Protein 3RJV (pdb70)

Nearest PDB structures (foldseek):
  3rjv-assembly1_A  TM=1.005E+00  e=2.889E-28  Klebsiella pneumoniae subsp. pneumoniae MGH 78578
  6deh-assembly2_B  TM=6.188E-01  e=1.245E-05  Legionella pneumophila subsp. pneumophila str. Philadelphia 1
  5b26-assembly2_C  TM=8.115E-01  e=1.783E-04  Mus musculus
  1ouv-assembly1_A  TM=5.777E-01  e=4.822E-05  Helicobacter pylori 26695
  7ula-assembly1_B  TM=6.228E-01  e=8.060E-05  Pseudomonas putida

CATH classification: 1.25.40.10 (+1 more: 1.25.40.740)

Radius of gyration: 17.39 Å; Cα contacts (8 Å, |Δi|>4): 391; chains: 1; bounding box: 40×43×44 Å

InterPro domains:
  IPR006597 Sel1-like repeat [PF08238] (36-65)
  IPR006597 Sel1-like repeat [PF08238] (83-100)
  IPR006597 Sel1-like repeat [PF08238] (142-169)
  IPR006597 Sel1-like repeat [PF08238] (179-213)
  IPR006597 Sel1-like repeat [SM00671] (34-65)
  IPR006597 Sel1-like repeat [SM00671] (66-100)
  IPR006597 Sel1-like repeat [SM00671] (141-176)
  IPR006597 Sel1-like repeat [SM00671] (178-215)
  IPR011990 Tetratricopeptide-like helical domain superfamily [G3DSA:1.25.40.10] (18-163)
  IPR050767 Sel1/AlgK [PTHR11102] (25-139)

Organism: Klebsiella pneumoniae subsp. pneumoniae (strain ATCC 700721 / MGH 78578) (NCBI:txid272620)

Structure (mmCIF, N/CA/C/O backbone):
data_3RJV
#
_entry.id   3RJV
#
_cell.length_a   81.508
_cell.length_b   81.508
_cell.length_c   83.343
_cell.angle_alpha   90.000
_cell.angle_beta   90.000
_cell.angle_gamma   120.000
#
_symmetry.space_group_name_H-M   'P 31 2 1'
#
loop_
_entity.id
_entity.type
_entity.pdbx_description
1 polymer 'Putative Sel1 repeat protein'
2 non-polymer 1,2-ETHANEDIOL
3 water water
#
loop_
_atom_site.group_PDB
_atom_site.id
_atom_site.type_symbol
_atom_site.label_atom_id
_atom_site.label_alt_id
_atom_site.label_comp_id
_atom_site.label_asy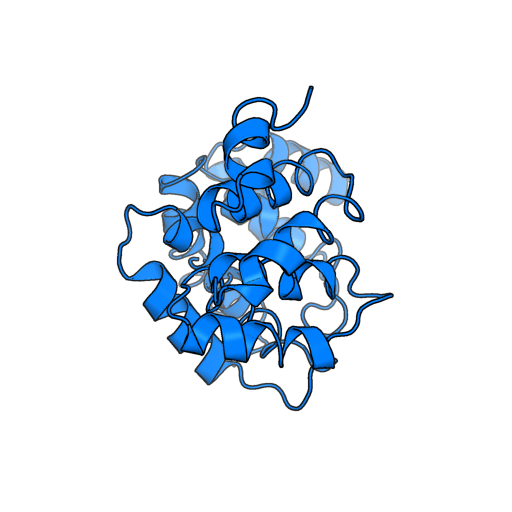m_id
_atom_site.label_entity_id
_atom_site.label_seq_id
_atom_site.pdbx_PDB_ins_code
_atom_site.Cartn_x
_atom_site.Cartn_y
_atom_site.Cartn_z
_atom_site.occupancy
_atom_site.B_iso_or_equiv
_atom_site.auth_seq_id
_atom_site.auth_comp_id
_atom_site.auth_asym_id
_atom_site.auth_atom_id
_atom_site.pdbx_PDB_model_num
ATOM 1 N N . GLU A 1 4 ? 32.766 37.691 3.667 1.00 68.30 20 GLU A N 1
ATOM 2 C CA . GLU A 1 4 ? 31.880 37.246 4.790 1.00 68.24 20 GLU A CA 1
ATOM 3 C C . GLU A 1 4 ? 32.672 36.514 5.889 1.00 64.02 20 GLU A C 1
ATOM 4 O O . GLU A 1 4 ? 33.356 35.530 5.586 1.00 62.46 20 GLU A O 1
ATOM 10 N N . PRO A 1 5 ? 32.582 36.980 7.163 1.00 60.90 21 PRO A N 1
ATOM 11 C CA . PRO A 1 5 ? 33.269 36.241 8.239 1.00 57.06 21 PRO A CA 1
ATOM 12 C C . PRO A 1 5 ? 32.744 34.812 8.380 1.00 51.94 21 PRO A C 1
ATOM 13 O O . PRO A 1 5 ? 31.532 34.592 8.344 1.00 49.98 21 PRO A O 1
ATOM 17 N N . GLY A 1 6 ? 33.662 33.854 8.503 1.00 47.44 22 GLY A N 1
ATOM 18 C CA . GLY A 1 6 ? 33.288 32.449 8.687 1.00 42.76 22 GLY A CA 1
ATOM 19 C C . GLY A 1 6 ? 32.620 31.788 7.486 1.00 38.25 22 GLY A C 1
ATOM 20 O O . GLY A 1 6 ? 31.983 30.766 7.649 1.00 39.03 22 GLY A O 1
ATOM 21 N N . SER A 1 7 ? 32.792 32.370 6.283 1.00 40.83 23 SER A N 1
ATOM 22 C CA A SER A 1 7 ? 32.307 31.769 5.029 0.50 39.28 23 SER A CA 1
ATOM 23 C CA B SER A 1 7 ? 32.336 31.776 5.017 0.50 40.16 23 SER A CA 1
ATOM 24 C C . SER A 1 7 ? 32.745 30.301 4.884 1.00 37.82 23 SER A C 1
ATOM 25 O O . SER A 1 7 ? 31.983 29.450 4.410 1.00 35.19 23 SER A O 1
ATOM 30 N N . GLN A 1 8 ? 33.970 30.021 5.305 1.00 35.10 24 GLN A N 1
ATOM 31 C CA . GLN A 1 8 ? 34.493 28.657 5.289 1.00 36.05 24 GLN A CA 1
ATOM 32 C C . GLN A 1 8 ? 33.716 27.642 6.115 1.00 36.57 24 GLN A C 1
ATOM 33 O O . GLN A 1 8 ? 33.765 26.461 5.810 1.00 41.53 24 GLN A O 1
ATOM 39 N N . TYR A 1 9 ? 32.987 28.084 7.135 1.00 29.41 25 TYR A N 1
ATOM 40 C CA . TYR A 1 9 ? 32.235 27.117 7.992 1.00 32.21 25 TYR A CA 1
ATOM 41 C C . TYR A 1 9 ? 30.752 27.025 7.719 1.00 31.72 25 TYR A C 1
ATOM 42 O O . TYR A 1 9 ? 30.075 26.108 8.195 1.00 29.44 25 TYR A O 1
ATOM 51 N N . GLN A 1 10 ? 30.248 27.963 6.920 1.00 32.22 26 GLN A N 1
ATOM 52 C CA . GLN A 1 10 ? 28.805 28.208 6.820 1.00 32.48 26 GLN A CA 1
ATOM 53 C C . GLN A 1 10 ? 27.999 27.000 6.299 1.00 32.02 26 GLN A C 1
ATOM 54 O O . GLN A 1 10 ? 26.984 26.617 6.879 1.00 30.82 26 GLN A O 1
ATOM 60 N N . GLN A 1 11 ? 28.438 26.387 5.202 1.00 33.90 27 GLN A N 1
ATOM 61 C CA . GLN A 1 11 ? 27.673 25.284 4.629 1.00 36.24 27 GLN A CA 1
ATOM 62 C C . GLN A 1 11 ? 27.541 24.073 5.571 1.00 32.01 27 GLN A C 1
ATOM 63 O O . GLN A 1 11 ? 26.448 23.529 5.755 1.00 33.50 27 GLN A O 1
ATOM 69 N N . GLN A 1 12 ? 28.675 23.641 6.127 1.00 32.85 28 GLN A N 1
ATOM 70 C CA . GLN A 1 12 ? 28.717 22.525 7.082 1.00 29.75 28 GLN A CA 1
ATOM 71 C C . GLN A 1 12 ? 27.904 22.847 8.354 1.00 28.03 28 GLN A C 1
ATOM 72 O O . GLN A 1 12 ? 27.182 21.994 8.868 1.00 29.06 28 GLN A O 1
ATOM 78 N N . ALA A 1 13 ? 28.004 24.088 8.827 1.00 28.33 29 ALA A N 1
ATOM 79 C CA . ALA A 1 13 ? 27.232 24.545 10.019 1.00 27.17 29 ALA A CA 1
ATOM 80 C C . ALA A 1 13 ? 25.729 24.456 9.769 1.00 28.67 29 ALA A C 1
ATOM 81 O O . ALA A 1 13 ? 24.969 23.886 10.569 1.00 28.46 29 ALA A O 1
ATOM 83 N N . GLU A 1 14 ? 25.304 24.965 8.615 1.00 31.76 30 GLU A N 1
ATOM 84 C CA . GLU A 1 14 ? 23.905 24.875 8.194 1.00 34.96 30 GLU A CA 1
ATOM 85 C C . GLU A 1 14 ? 23.427 23.438 7.970 1.00 36.52 30 GLU A C 1
ATOM 86 O O . GLU A 1 14 ? 22.271 23.135 8.194 1.00 38.98 30 GLU A O 1
ATOM 92 N N . AL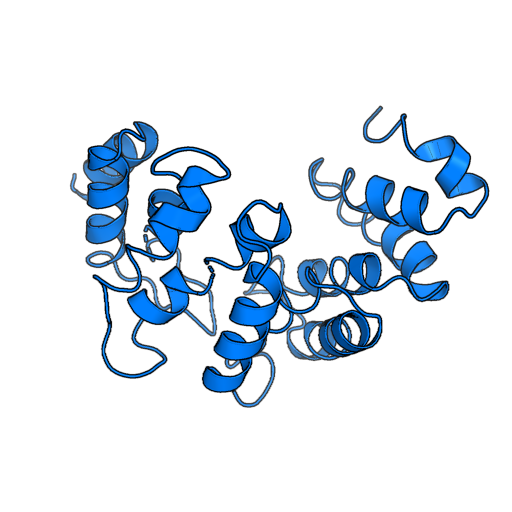A A 1 15 ? 24.341 22.560 7.562 1.00 38.84 31 ALA A N 1
ATOM 93 C CA . ALA A 1 15 ? 24.064 21.139 7.416 1.00 37.95 31 ALA A CA 1
ATOM 94 C C . ALA A 1 15 ? 23.942 20.421 8.748 1.00 37.64 31 ALA A C 1
ATOM 95 O O . ALA A 1 15 ? 23.540 19.276 8.765 1.00 39.29 31 ALA A O 1
ATOM 97 N N . GLY A 1 16 ? 24.321 21.068 9.859 1.00 35.07 32 GLY A N 1
ATOM 98 C CA . GLY A 1 16 ? 24.206 20.496 11.199 1.00 34.34 32 GLY A CA 1
ATOM 99 C C . GLY A 1 16 ? 25.506 19.955 11.778 1.00 30.87 32 GLY A C 1
ATOM 100 O O . GLY A 1 16 ? 25.472 19.256 12.778 1.00 30.22 32 GLY A O 1
ATOM 101 N N . ASP A 1 17 ? 26.650 20.258 11.153 1.00 29.17 33 ASP A N 1
ATOM 102 C CA . ASP A 1 17 ? 27.926 19.738 11.609 1.00 29.10 33 ASP A CA 1
ATOM 103 C C . ASP A 1 17 ? 28.321 20.482 12.888 1.00 27.14 33 ASP A C 1
ATOM 104 O O . ASP A 1 17 ? 28.597 21.686 12.860 1.00 24.73 33 ASP A O 1
ATOM 109 N N . ARG A 1 18 ? 28.365 19.759 13.988 1.00 26.48 34 ARG A N 1
ATOM 110 C CA . ARG A 1 18 ? 28.647 20.359 15.298 1.00 26.25 34 ARG A CA 1
ATOM 111 C C . ARG A 1 18 ? 29.963 21.158 15.345 1.00 23.29 34 ARG A C 1
ATOM 112 O O . ARG A 1 18 ? 30.028 22.265 15.895 1.00 21.96 34 ARG A O 1
ATOM 120 N N . ARG A 1 19 ? 31.029 20.589 14.788 1.00 22.12 35 ARG A N 1
ATOM 121 C CA . ARG A 1 19 ? 32.330 21.280 14.810 1.00 21.40 35 ARG A CA 1
ATOM 122 C C . ARG A 1 19 ? 32.339 22.548 13.948 1.00 21.35 35 ARG A C 1
ATOM 123 O O . ARG A 1 19 ? 32.851 23.586 14.372 1.00 21.76 35 ARG A O 1
ATOM 131 N N . ALA A 1 20 ? 31.753 22.476 12.760 1.00 22.91 36 ALA A N 1
ATOM 132 C CA . ALA A 1 20 ? 31.642 23.654 11.925 1.00 24.48 36 ALA A CA 1
ATOM 133 C C . ALA A 1 20 ? 30.855 24.741 12.626 1.00 22.83 36 ALA A C 1
ATOM 134 O O . ALA A 1 20 ? 31.225 25.910 12.529 1.00 22.23 36 ALA A O 1
ATOM 136 N N . GLN A 1 21 ? 29.792 24.350 13.349 1.00 23.16 37 GLN A N 1
ATOM 137 C CA . GLN A 1 21 ? 28.969 25.317 14.112 1.00 21.90 37 GLN A CA 1
ATOM 138 C C . GLN A 1 21 ? 29.827 26.031 15.154 1.00 19.09 37 GLN A C 1
ATOM 139 O O . GLN A 1 21 ? 29.769 27.270 15.301 1.00 21.92 37 GLN A O 1
ATOM 145 N N . TYR A 1 22 ? 30.673 25.261 15.832 1.00 19.56 38 TYR A N 1
ATOM 146 C CA . TYR A 1 22 ? 31.609 25.809 16.785 1.00 19.59 38 TYR A CA 1
ATOM 147 C C . TYR A 1 22 ? 32.612 26.803 16.133 1.00 18.34 38 TYR A C 1
ATOM 148 O O . TYR A 1 22 ? 32.805 27.918 16.635 1.00 19.98 38 TYR A O 1
ATOM 157 N N . TYR A 1 23 ? 33.293 26.383 15.065 1.00 20.71 39 TYR A N 1
ATOM 158 C CA . TY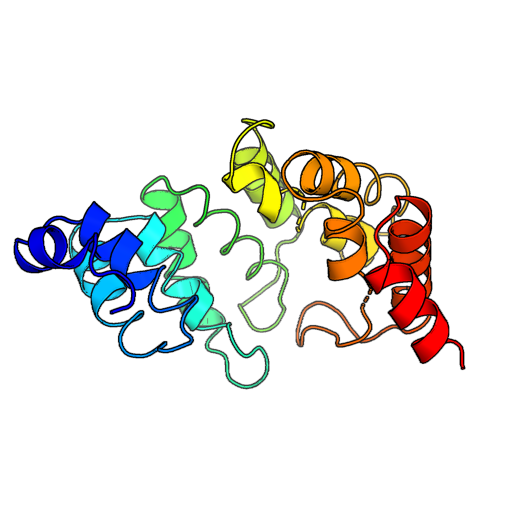R A 1 23 ? 34.266 27.276 14.418 1.00 21.41 39 TYR A CA 1
ATOM 159 C C . TYR A 1 23 ? 33.630 28.535 13.820 1.00 22.62 39 TYR A C 1
ATOM 160 O O . TYR A 1 23 ? 34.240 29.611 13.865 1.00 24.63 39 TYR A O 1
ATOM 169 N N . LEU A 1 24 ? 32.409 28.412 13.314 1.00 22.32 40 LEU A N 1
ATOM 170 C CA . LEU A 1 24 ? 31.609 29.573 12.879 1.00 23.21 40 LEU A CA 1
ATOM 171 C C . LEU A 1 24 ? 31.318 30.527 14.035 1.00 23.99 40 LEU A C 1
ATOM 172 O O . LEU A 1 24 ? 31.583 31.750 13.948 1.00 25.14 40 LEU A O 1
ATOM 177 N N . ALA A 1 25 ? 30.873 29.964 15.159 1.00 22.28 41 ALA A N 1
ATOM 178 C CA . ALA A 1 25 ? 30.666 30.771 16.368 1.00 23.19 41 ALA A CA 1
ATOM 179 C C . ALA A 1 25 ? 31.931 31.536 16.743 1.00 23.37 41 ALA A C 1
ATOM 180 O O . ALA A 1 25 ? 31.874 32.738 17.044 1.00 26.50 41 ALA A O 1
ATOM 182 N N . ASP A 1 26 ? 33.063 30.832 16.784 1.00 23.31 42 ASP A N 1
ATOM 183 C CA . ASP A 1 26 ? 34.339 31.429 17.183 1.00 24.42 42 ASP A CA 1
ATOM 184 C C . ASP A 1 26 ? 34.733 32.571 16.220 1.00 27.50 42 ASP A C 1
ATOM 185 O O . ASP A 1 26 ? 35.263 33.580 16.672 1.00 30.14 42 ASP A O 1
ATOM 190 N N . THR A 1 27 ? 34.457 32.408 14.942 1.00 26.91 43 THR A N 1
ATOM 191 C CA A THR A 1 27 ? 34.678 33.461 13.941 0.50 30.96 43 THR A CA 1
ATOM 192 C CA B THR A 1 27 ? 34.724 33.492 13.984 0.50 31.56 43 THR A CA 1
ATOM 193 C C . THR A 1 27 ? 33.869 34.723 14.252 1.00 33.43 43 THR A C 1
ATOM 194 O O . THR A 1 27 ? 34.368 35.839 14.153 1.00 33.34 43 THR A O 1
ATOM 201 N N . TRP A 1 28 ? 32.611 34.531 14.646 1.00 29.96 44 TRP A N 1
ATOM 202 C CA . TRP A 1 28 ? 31.785 35.670 15.016 1.00 29.55 44 TRP A CA 1
ATOM 203 C C . TRP A 1 28 ? 32.262 36.355 16.285 1.00 31.32 44 TRP A C 1
ATOM 204 O O . TRP A 1 28 ? 32.164 37.586 16.387 1.00 31.45 44 TRP A O 1
ATOM 215 N N . VAL A 1 29 ? 32.812 35.601 17.238 1.00 27.67 45 VAL A N 1
ATOM 216 C CA . VAL A 1 29 ? 33.381 36.208 18.451 1.00 32.30 45 VAL A CA 1
ATOM 217 C C . VAL A 1 29 ? 34.498 37.173 18.046 1.00 37.45 45 VAL A C 1
ATOM 218 O O . VAL A 1 29 ? 34.531 38.320 18.522 1.00 36.98 45 VAL A O 1
ATOM 222 N N . SER A 1 30 ? 35.354 36.726 17.130 1.00 37.92 46 SER A N 1
ATOM 223 C CA A SER A 1 30 ? 36.500 37.521 16.695 0.50 39.06 46 SER A CA 1
ATOM 224 C CA B SER A 1 30 ? 36.503 37.521 16.691 0.50 40.28 46 SER A CA 1
ATOM 225 C C . SER A 1 30 ? 36.057 38.741 15.885 1.00 41.13 46 SER A C 1
ATOM 226 O O . SER A 1 30 ? 36.646 39.807 16.023 1.00 42.67 46 SER A O 1
ATOM 231 N N . SER A 1 31 ? 35.012 38.584 15.070 1.00 40.51 47 SER A N 1
ATOM 232 C CA . SER A 1 31 ? 34.402 39.704 14.330 1.00 44.27 47 SER A CA 1
ATOM 233 C C . SER A 1 31 ? 33.567 40.653 15.185 1.00 43.88 47 SER A C 1
ATOM 234 O O . SER A 1 31 ? 33.119 41.678 14.685 1.00 47.97 47 SER A O 1
ATOM 237 N N . GLY A 1 32 ? 33.322 40.303 16.435 1.00 39.65 48 GLY A N 1
ATOM 238 C CA . GLY A 1 32 ? 32.584 41.139 17.352 1.00 40.67 48 GLY A CA 1
ATOM 239 C C . GLY A 1 32 ? 31.081 41.054 17.233 1.00 39.91 48 GLY A C 1
ATOM 240 O O . GLY A 1 32 ? 30.403 41.925 17.766 1.00 41.69 48 GLY A O 1
ATOM 241 N N . ASP A 1 33 ? 30.538 40.029 16.557 1.00 36.81 49 ASP A N 1
ATOM 242 C CA . ASP A 1 33 ? 29.078 39.782 16.604 1.00 34.50 49 ASP A CA 1
ATOM 243 C C . ASP A 1 33 ? 28.782 38.654 17.580 1.00 30.86 49 ASP A C 1
ATOM 244 O O . ASP A 1 33 ? 28.688 37.471 17.210 1.00 29.47 49 ASP A O 1
ATOM 249 N N . TYR A 1 34 ? 28.585 39.045 18.826 1.00 30.12 50 TYR A N 1
ATOM 250 C CA . TYR A 1 34 ? 28.405 38.080 19.903 1.00 26.96 50 TYR A CA 1
ATOM 251 C C . TYR A 1 34 ? 27.046 37.395 19.867 1.00 25.76 50 TYR A C 1
ATOM 252 O O . TYR A 1 34 ? 26.911 36.293 20.383 1.00 25.28 50 TYR A O 1
ATOM 261 N N . GLN A 1 35 ? 26.063 38.025 19.219 1.00 26.46 51 GLN A N 1
ATOM 262 C CA . GLN A 1 35 ? 24.745 37.424 19.064 1.00 27.04 51 GLN A CA 1
ATOM 263 C C . GLN A 1 35 ? 24.771 36.247 18.070 1.00 24.32 51 GLN A C 1
ATOM 264 O O . GLN A 1 35 ? 24.192 35.175 18.325 1.00 23.88 51 GLN A O 1
ATOM 270 N N . LYS A 1 36 ? 25.450 36.441 16.943 1.00 25.51 52 LYS A N 1
ATOM 271 C CA . LYS A 1 36 ? 25.647 35.345 15.996 1.00 25.59 52 LYS A CA 1
ATOM 272 C C . LYS A 1 36 ? 26.527 34.255 16.581 1.00 24.62 52 LYS A C 1
ATOM 273 O O . LYS A 1 36 ? 26.258 33.074 16.360 1.00 23.58 52 LYS A O 1
ATOM 279 N N . ALA A 1 37 ? 27.555 34.652 17.328 1.00 24.31 53 ALA A N 1
ATOM 280 C CA . ALA A 1 37 ? 28.424 33.676 18.000 1.00 23.30 53 ALA A CA 1
ATOM 281 C C . ALA A 1 37 ? 27.583 32.777 18.901 1.00 22.65 53 ALA A C 1
ATOM 282 O O . ALA A 1 37 ? 27.683 31.540 18.892 1.00 21.94 53 ALA A O 1
ATOM 284 N N . GLU A 1 38 ? 26.768 33.416 19.728 1.00 22.99 54 GLU A N 1
ATOM 285 C CA A GLU A 1 38 ? 25.881 32.696 20.654 0.50 21.61 54 GLU A CA 1
ATOM 286 C CA B GLU A 1 38 ? 25.903 32.683 20.651 0.50 22.21 54 GLU A CA 1
ATOM 287 C C . GLU A 1 38 ? 24.961 31.721 19.921 1.00 21.43 54 GLU A C 1
ATOM 288 O O . GLU A 1 38 ? 24.815 30.584 20.313 1.00 20.43 54 GLU A O 1
ATOM 299 N N . TYR A 1 39 ? 24.319 32.192 18.857 1.00 22.51 55 TYR A N 1
ATOM 300 C CA . TYR A 1 39 ? 23.390 31.358 18.077 1.00 20.86 55 TYR A CA 1
ATOM 301 C C . TYR A 1 39 ? 24.038 30.044 17.627 1.00 21.12 55 TYR A C 1
ATOM 302 O O . TYR A 1 39 ? 23.481 28.955 17.832 1.00 21.29 55 TYR A O 1
ATOM 311 N N . TRP A 1 40 ? 25.206 30.156 16.980 1.00 20.48 56 TRP A N 1
ATOM 312 C CA . TRP A 1 40 ? 25.905 28.994 16.476 1.00 20.36 56 TRP A CA 1
ATOM 313 C C . TRP A 1 40 ? 26.485 28.114 17.599 1.00 21.07 56 TRP A C 1
ATOM 314 O O . TRP A 1 40 ? 26.431 26.890 17.508 1.00 20.40 56 TRP A O 1
ATOM 325 N N . ALA A 1 41 ? 26.999 28.725 18.672 1.00 19.61 57 ALA A N 1
ATOM 326 C CA . ALA A 1 41 ? 27.595 27.943 19.742 1.00 19.27 57 ALA A CA 1
ATOM 327 C C . ALA A 1 41 ? 26.487 27.166 20.464 1.00 18.19 57 ALA A C 1
ATOM 328 O O . ALA A 1 41 ? 26.681 26.056 20.919 1.00 18.22 57 ALA A O 1
ATOM 330 N N . GLN A 1 42 ? 25.299 27.752 20.546 1.00 19.50 58 GLN A N 1
ATOM 331 C CA . GLN A 1 42 ? 24.143 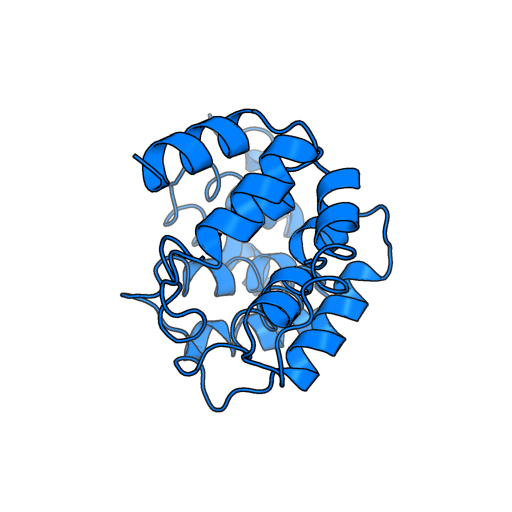27.043 21.124 1.00 19.97 58 GLN A CA 1
ATOM 332 C C . GLN A 1 42 ? 23.777 25.815 20.319 1.00 18.80 58 GLN A C 1
ATOM 333 O O . GLN A 1 42 ? 23.513 24.769 20.884 1.00 20.27 58 GLN A O 1
ATOM 339 N N . LYS A 1 43 ? 23.775 25.945 18.992 1.00 19.67 59 LYS A N 1
ATOM 340 C CA . LYS A 1 43 ? 23.525 24.802 18.111 1.00 21.82 59 LYS A CA 1
ATOM 341 C C . LYS A 1 43 ? 24.518 23.688 18.332 1.00 22.23 59 LYS A C 1
ATOM 342 O O . LYS A 1 43 ? 24.126 22.534 18.447 1.00 22.58 59 LYS A O 1
ATOM 348 N N . ALA A 1 44 ? 25.796 24.040 18.429 1.00 21.17 60 ALA A N 1
ATOM 349 C CA . ALA A 1 44 ? 26.845 23.048 18.699 1.00 19.54 60 ALA A CA 1
ATOM 350 C C . ALA A 1 44 ? 26.734 22.424 20.078 1.00 19.29 60 ALA A C 1
ATOM 351 O O . ALA A 1 44 ? 26.919 21.192 20.233 1.00 19.90 60 ALA A O 1
ATOM 353 N N . ALA A 1 45 ? 26.483 23.262 21.085 1.00 18.87 61 ALA A N 1
ATOM 354 C CA . ALA A 1 45 ? 26.309 22.815 22.454 1.00 19.21 61 ALA A CA 1
ATOM 355 C C . ALA A 1 45 ? 25.139 21.821 22.615 1.00 21.92 61 ALA A C 1
ATOM 356 O O . ALA A 1 45 ? 25.245 20.867 23.407 1.00 22.88 61 ALA A O 1
ATOM 358 N N . ALA A 1 46 ? 24.072 22.038 21.861 1.00 21.77 62 ALA A N 1
ATOM 359 C CA . ALA A 1 46 ? 22.918 21.104 21.833 1.00 23.67 62 ALA A CA 1
ATOM 360 C C . ALA A 1 46 ? 23.368 19.696 21.446 1.00 26.06 62 ALA A C 1
ATOM 361 O O . ALA A 1 46 ? 22.741 18.720 21.827 1.00 27.95 62 ALA A O 1
ATOM 363 N N . GLN A 1 47 ? 24.422 19.595 20.643 1.00 25.06 63 GLN A N 1
ATOM 364 C CA . GLN A 1 47 ? 24.958 18.318 20.187 1.00 27.25 63 GLN A CA 1
ATOM 365 C C . GLN A 1 47 ? 26.084 17.813 21.065 1.00 26.83 63 GLN A C 1
ATOM 366 O O . GLN A 1 47 ? 26.771 16.855 20.704 1.00 28.47 63 GLN A O 1
ATOM 372 N N . GLY A 1 48 ? 26.289 18.455 22.209 1.00 25.15 64 GLY A N 1
ATOM 373 C CA . GLY A 1 48 ? 27.226 17.998 23.216 1.00 24.51 64 GLY A CA 1
ATOM 374 C C . GLY A 1 48 ? 28.635 18.533 23.063 1.00 23.91 64 GLY A C 1
ATOM 375 O O . GLY A 1 48 ? 29.556 18.056 23.738 1.00 23.98 6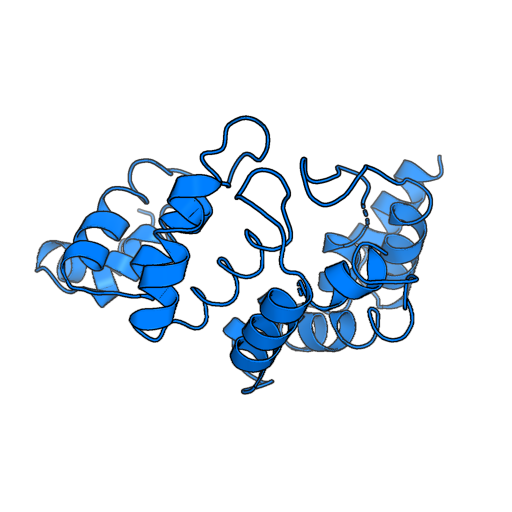4 GLY A O 1
ATOM 376 N N . ASP A 1 49 ? 28.817 19.537 22.202 1.00 21.47 65 ASP A N 1
ATOM 377 C CA . ASP A 1 49 ? 30.172 20.061 21.988 1.00 20.00 65 ASP A CA 1
ATOM 378 C C . ASP A 1 49 ? 30.711 20.853 23.176 1.00 18.62 65 ASP A C 1
ATOM 379 O O . ASP A 1 49 ? 30.214 21.930 23.500 1.00 19.70 65 ASP A O 1
ATOM 384 N N . GLY A 1 50 ? 31.797 20.361 23.750 1.00 22.08 66 GLY A N 1
ATOM 385 C CA . GLY A 1 50 ? 32.429 21.010 24.894 1.00 21.92 66 GLY A CA 1
ATOM 386 C C . GLY A 1 50 ? 33.062 22.356 24.592 1.00 19.66 66 GLY A C 1
ATOM 387 O O . GLY A 1 50 ? 32.971 23.290 25.396 1.00 19.32 66 GLY A O 1
ATOM 388 N N . ASP A 1 51 ? 33.704 22.489 23.418 1.00 19.05 67 ASP A N 1
ATOM 389 C CA . ASP A 1 51 ? 34.316 23.774 23.079 1.00 17.41 67 ASP A CA 1
ATOM 390 C C . ASP A 1 51 ? 33.221 24.857 22.906 1.00 18.08 67 ASP A C 1
ATOM 391 O O . ASP A 1 51 ? 33.417 26.012 23.282 1.00 18.66 67 ASP A O 1
ATOM 396 N N . ALA A 1 52 ? 32.077 24.479 22.333 1.00 18.86 68 ALA A N 1
ATOM 397 C CA . ALA A 1 52 ? 30.938 25.394 22.179 1.00 17.73 68 ALA A CA 1
ATOM 398 C C . ALA A 1 52 ? 30.381 25.802 23.561 1.00 16.84 68 ALA A C 1
ATOM 399 O O . ALA A 1 52 ? 30.127 26.964 23.781 1.00 17.68 68 ALA A O 1
ATOM 401 N N . LEU A 1 53 ? 30.278 24.845 24.476 1.00 17.53 69 LEU A N 1
ATOM 402 C CA . LEU A 1 53 ? 29.875 25.161 25.859 1.00 17.76 69 LEU A CA 1
ATOM 403 C C . LEU A 1 53 ? 30.867 26.157 26.497 1.00 18.17 69 LEU A C 1
ATOM 404 O O . LEU A 1 53 ? 30.449 27.145 27.174 1.00 17.65 69 LEU A O 1
ATOM 409 N N . ALA A 1 54 ? 32.172 25.930 26.299 1.00 16.96 70 ALA A N 1
ATOM 410 C CA . ALA A 1 54 ? 33.191 26.865 26.776 1.00 17.76 70 ALA A CA 1
ATOM 411 C C . ALA A 1 54 ? 33.054 28.243 26.215 1.00 18.42 70 ALA A C 1
ATOM 412 O O . ALA A 1 54 ? 33.177 29.230 26.926 1.00 19.14 70 ALA A O 1
ATOM 414 N N . LEU A 1 55 ? 32.763 28.330 24.908 1.00 17.69 71 LEU A N 1
ATOM 415 C CA A LEU A 1 55 ? 32.563 29.611 24.243 0.50 18.21 71 LEU A CA 1
ATOM 416 C CA B LEU A 1 55 ? 32.572 29.610 24.252 0.50 18.36 71 LEU A CA 1
ATOM 417 C C . LEU A 1 55 ? 31.350 30.337 24.850 1.00 18.36 71 LEU A C 1
ATOM 418 O O . LEU A 1 55 ? 31.416 31.516 25.143 1.00 20.15 71 LEU A O 1
ATOM 427 N N . LEU A 1 56 ? 30.264 29.605 25.080 1.00 17.73 72 LEU A N 1
ATOM 428 C CA . LEU A 1 56 ? 29.066 30.194 25.704 1.00 17.85 72 LEU A CA 1
ATOM 429 C C . LEU A 1 56 ? 29.387 30.690 27.102 1.00 20.01 72 LEU A C 1
ATOM 430 O O . LEU A 1 56 ? 28.946 31.778 27.490 1.00 19.13 72 LEU A O 1
ATOM 435 N N . ALA A 1 57 ? 30.193 29.926 27.827 1.00 18.18 73 ALA A N 1
ATOM 436 C CA . ALA A 1 57 ? 30.641 30.392 29.173 1.00 18.69 73 ALA A CA 1
ATOM 437 C C . ALA A 1 57 ? 31.423 31.706 29.086 1.00 20.59 73 ALA A C 1
ATOM 438 O O . ALA A 1 57 ? 31.167 32.638 29.866 1.00 23.20 73 ALA A O 1
ATOM 440 N N . GLN A 1 58 ? 32.369 31.800 28.144 1.00 21.03 74 GLN A N 1
ATOM 441 C CA . GLN A 1 58 ? 33.181 32.992 27.916 1.00 21.79 74 GLN A CA 1
ATOM 442 C C . GLN A 1 58 ? 32.315 34.193 27.569 1.00 22.80 74 GLN A C 1
ATOM 443 O O . GLN A 1 58 ? 32.581 35.289 28.044 1.00 24.25 74 GLN A O 1
ATOM 449 N N . LEU A 1 59 ? 31.267 33.989 26.746 1.00 22.64 75 LEU A N 1
ATOM 450 C CA . LEU A 1 59 ? 30.340 35.073 26.408 1.00 22.94 75 LEU A CA 1
ATOM 451 C C . LEU A 1 59 ? 29.622 35.640 27.611 1.00 25.27 75 LEU A C 1
ATOM 452 O O . LEU A 1 59 ? 29.384 36.850 27.665 1.00 26.03 75 LEU A O 1
ATOM 457 N N . LYS A 1 60 ? 29.359 34.803 28.601 1.00 22.83 76 LYS A N 1
ATOM 458 C CA . LYS A 1 60 ? 28.678 35.254 29.829 1.00 26.43 76 LYS A CA 1
ATOM 459 C C . LYS A 1 60 ? 29.558 36.084 30.772 1.00 29.19 76 LYS A C 1
ATOM 460 O O . LYS A 1 60 ? 29.026 36.712 31.698 1.00 31.43 76 LYS A O 1
ATOM 466 N N . ILE A 1 61 ? 30.880 36.075 30.573 1.00 29.70 77 ILE A N 1
ATOM 467 C CA . ILE A 1 61 ? 31.821 36.892 31.383 1.00 29.75 77 ILE A CA 1
ATOM 468 C C . ILE A 1 61 ? 32.673 37.847 30.566 1.00 34.40 77 ILE A C 1
ATOM 469 O O . ILE A 1 61 ? 33.649 38.406 31.082 1.00 34.41 77 ILE A O 1
ATOM 474 N N . ARG A 1 62 ? 32.307 38.035 29.303 1.00 33.75 78 ARG A N 1
ATOM 475 C CA A ARG A 1 62 ? 33.027 38.891 28.372 0.50 39.17 78 ARG A CA 1
ATOM 476 C CA B ARG A 1 62 ? 33.072 38.883 28.397 0.50 38.89 78 ARG A CA 1
ATOM 477 C C . ARG A 1 62 ? 33.136 40.316 28.937 1.00 42.29 78 ARG A C 1
ATOM 478 O O . ARG A 1 62 ? 34.134 41.019 28.727 1.00 42.06 78 ARG A O 1
ATOM 493 N N . ASN A 1 63 ? 32.084 40.732 29.635 1.00 45.01 79 ASN A N 1
ATOM 494 C CA . ASN A 1 63 ? 32.107 41.962 30.424 1.00 48.84 79 ASN A CA 1
ATOM 495 C C . ASN A 1 63 ? 32.008 41.658 31.936 1.00 49.69 79 ASN A C 1
ATOM 496 O O . ASN A 1 63 ? 30.902 41.416 32.438 1.00 47.62 79 ASN A O 1
ATOM 501 N N . PRO A 1 64 ? 33.151 41.697 32.678 1.00 50.33 80 PRO A N 1
ATOM 502 C CA . PRO A 1 64 ? 33.075 41.391 34.139 1.00 50.30 80 PRO A CA 1
ATOM 503 C C . PRO A 1 64 ? 32.213 42.321 35.016 1.00 51.62 80 PRO A C 1
ATOM 504 O O . PRO A 1 64 ? 31.974 41.987 36.188 1.00 44.77 80 PRO A O 1
ATOM 508 N N . GLN A 1 65 ? 31.783 43.462 34.449 1.00 54.88 81 GLN A N 1
ATOM 509 C CA . GLN A 1 65 ? 30.810 44.368 35.079 1.00 58.51 81 GLN A CA 1
ATOM 510 C C . GLN A 1 65 ? 29.344 43.968 34.811 1.00 57.29 81 GLN A C 1
ATOM 511 O O . GLN A 1 65 ? 28.480 44.285 35.629 1.00 59.12 81 GLN A O 1
ATOM 517 N N . GLN A 1 66 ? 29.082 43.314 33.671 1.00 54.45 82 GLN A N 1
ATOM 518 C CA A GLN A 1 66 ? 27.724 42.906 33.254 0.50 53.81 82 GLN A CA 1
ATOM 519 C CA B GLN A 1 66 ? 27.725 42.901 33.260 0.50 53.54 82 GLN A CA 1
ATOM 520 C C . GLN A 1 66 ? 27.735 41.420 32.873 1.00 50.82 82 GLN A C 1
ATOM 521 O O . GLN A 1 66 ? 27.388 41.016 31.753 1.00 50.56 82 GLN A O 1
ATOM 532 N N . ALA A 1 67 ? 28.129 40.608 33.836 1.00 48.15 83 ALA A N 1
ATOM 533 C CA . ALA A 1 67 ? 28.406 39.220 33.603 1.00 43.04 83 ALA A CA 1
ATOM 534 C C . ALA A 1 67 ? 27.356 38.381 34.274 1.00 39.97 83 ALA A C 1
ATOM 535 O O . ALA A 1 67 ? 26.596 38.860 35.111 1.00 42.79 83 ALA A O 1
ATOM 537 N N . ASP A 1 68 ? 27.266 37.128 33.864 1.00 32.04 84 ASP A N 1
ATOM 538 C CA . ASP A 1 68 ? 26.540 36.129 34.606 1.00 27.72 84 ASP A CA 1
ATOM 539 C C . ASP A 1 68 ? 27.587 35.069 34.921 1.00 27.96 84 ASP A C 1
ATOM 540 O O . ASP A 1 68 ? 27.646 34.010 34.277 1.00 25.03 84 ASP A O 1
ATOM 545 N N . TYR A 1 69 ? 28.405 35.381 35.922 1.00 28.60 85 TYR A N 1
ATOM 546 C CA . TYR A 1 69 ? 29.475 34.487 36.360 1.00 28.28 85 TYR A CA 1
ATOM 547 C C . TYR A 1 69 ? 28.932 33.123 36.794 1.00 26.08 85 TYR A C 1
ATOM 548 O O . TYR A 1 69 ? 29.502 32.068 36.453 1.00 28.28 85 TYR A O 1
ATOM 557 N N . PRO A 1 70 ? 27.817 33.092 37.527 1.00 25.57 86 PRO A N 1
ATOM 558 C CA . PRO A 1 70 ? 27.274 31.798 37.915 1.00 24.19 86 PRO A CA 1
ATOM 559 C C . PRO A 1 70 ? 26.873 30.863 36.772 1.00 28.01 86 PRO A C 1
ATOM 560 O O . PRO A 1 70 ? 27.103 29.649 36.851 1.00 28.06 86 PRO A O 1
ATOM 564 N N . GLN A 1 71 ? 26.245 31.399 35.725 1.00 25.52 87 GLN A N 1
ATOM 565 C CA . GLN A 1 71 ? 25.874 30.543 34.600 1.00 25.61 87 GLN A CA 1
ATOM 566 C C . GLN A 1 71 ? 27.106 30.166 33.768 1.00 20.71 87 GLN A C 1
ATOM 567 O O . GLN A 1 71 ? 27.151 29.046 33.240 1.00 22.47 87 GLN A O 1
ATOM 573 N N . ALA A 1 72 ? 28.046 31.092 33.647 1.00 24.00 88 ALA A N 1
ATOM 574 C CA . ALA A 1 72 ? 29.384 30.784 33.058 1.00 22.22 88 ALA A CA 1
ATOM 575 C C . ALA A 1 72 ? 29.998 29.570 33.734 1.00 23.32 88 ALA A C 1
ATOM 576 O O . ALA A 1 72 ? 30.483 28.644 33.088 1.00 21.16 88 ALA A O 1
ATOM 578 N N . ARG A 1 73 ? 29.939 29.532 35.051 1.00 24.93 89 ARG A N 1
ATOM 579 C CA . ARG A 1 73 ? 30.437 28.378 35.771 1.00 26.23 89 ARG A CA 1
ATOM 580 C C . ARG A 1 73 ? 29.728 27.081 35.413 1.00 24.46 89 ARG A C 1
ATOM 581 O O . ARG A 1 73 ? 30.373 26.067 35.152 1.00 23.56 89 ARG A O 1
ATOM 589 N N . GLN A 1 74 ? 28.389 27.101 35.324 1.00 23.86 90 GLN A N 1
ATOM 590 C CA A GLN A 1 74 ? 27.667 25.890 34.996 0.50 22.03 90 GLN A CA 1
ATOM 591 C CA B GLN A 1 74 ? 27.622 25.917 34.965 0.50 22.04 90 GLN A CA 1
ATOM 592 C C . GLN A 1 74 ? 27.994 25.425 33.564 1.00 20.06 90 GLN A C 1
ATOM 593 O O . GLN A 1 74 ? 28.196 24.236 33.346 1.00 21.65 90 GLN A O 1
ATOM 604 N N . LEU A 1 75 ? 28.098 26.370 32.641 1.00 20.74 91 LEU A N 1
ATOM 605 C CA . LEU A 1 75 ? 28.426 26.051 31.233 1.00 20.33 91 LEU A CA 1
ATOM 606 C C . LEU A 1 75 ? 29.838 25.459 31.162 1.00 18.57 91 LEU A C 1
ATOM 607 O O . LEU A 1 75 ? 30.051 24.469 30.476 1.00 18.89 91 LEU A O 1
ATOM 612 N N . ALA A 1 76 ? 30.761 26.094 31.862 1.00 20.02 92 ALA A N 1
ATOM 613 C CA . ALA A 1 76 ? 32.156 25.668 31.842 1.00 18.51 92 ALA A CA 1
ATOM 614 C C . ALA A 1 76 ? 32.304 24.275 32.477 1.00 19.69 92 ALA A C 1
ATOM 615 O O . ALA A 1 76 ? 33.066 23.444 31.985 1.00 19.81 92 ALA A O 1
ATOM 617 N N . GLU A 1 77 ? 31.571 23.986 33.559 1.00 19.13 93 GLU A N 1
ATOM 618 C CA . GLU A 1 77 ? 31.577 22.622 34.116 1.00 21.81 93 GLU A CA 1
ATOM 619 C C . GLU A 1 77 ? 31.113 21.585 33.107 1.00 20.93 93 GLU A C 1
ATOM 620 O O . GLU A 1 77 ? 31.734 20.545 32.951 1.00 21.13 93 GLU A O 1
ATOM 626 N N . LYS A 1 78 ? 30.052 21.906 32.366 1.00 20.97 94 LYS A N 1
ATOM 627 C CA . LYS A 1 78 ? 29.541 21.016 31.334 1.00 23.05 94 LYS A CA 1
ATOM 628 C C . LYS A 1 78 ? 30.585 20.823 30.215 1.00 20.18 94 LYS A C 1
ATOM 629 O O . LYS A 1 78 ? 30.774 19.693 29.752 1.00 21.50 94 LYS A O 1
ATOM 632 N N . ALA A 1 79 ? 31.264 21.915 29.861 1.00 20.91 95 ALA A N 1
ATOM 633 C CA . ALA A 1 79 ? 32.351 21.910 28.851 1.00 18.52 95 ALA A CA 1
ATOM 634 C C . ALA A 1 79 ? 33.464 20.947 29.260 1.00 19.47 95 ALA A C 1
ATOM 635 O O . ALA A 1 79 ? 33.920 20.123 28.463 1.00 20.17 95 ALA A O 1
ATOM 637 N N . VAL A 1 80 ? 33.888 21.053 30.521 1.00 17.95 96 VAL A N 1
ATOM 638 C CA . VAL A 1 80 ? 34.954 20.224 31.057 1.00 21.04 96 VAL A CA 1
ATOM 639 C C . VAL A 1 80 ? 34.509 18.761 31.033 1.00 22.40 96 VAL A C 1
ATOM 640 O O . VAL A 1 80 ? 35.268 17.891 30.609 1.00 22.16 96 VAL A O 1
ATOM 644 N N . GLU A 1 81 ? 33.272 18.500 31.460 1.00 23.52 97 GLU A N 1
ATOM 645 C CA . GLU A 1 81 ? 32.726 17.137 31.479 1.00 27.52 97 GLU A CA 1
ATOM 646 C C . GLU A 1 81 ? 32.587 16.543 30.060 1.00 28.22 97 GLU A C 1
ATOM 647 O O . GLU A 1 81 ? 32.746 15.341 29.886 1.00 29.04 97 GLU A O 1
ATOM 653 N N . ALA A 1 82 ? 32.374 17.405 29.063 1.00 26.15 98 ALA A N 1
ATOM 654 C CA . ALA A 1 82 ? 32.346 17.035 27.639 1.00 25.53 98 ALA A CA 1
ATOM 655 C C . ALA A 1 82 ? 33.753 16.822 27.038 1.00 27.59 98 ALA A C 1
ATOM 656 O O . ALA A 1 82 ? 33.878 16.420 25.884 1.00 29.52 98 ALA A O 1
ATOM 658 N N . GLY A 1 83 ? 34.811 17.094 27.784 1.00 23.66 99 GLY A N 1
ATOM 659 C CA . GLY A 1 83 ? 36.177 16.833 27.351 1.00 25.11 99 GLY A CA 1
ATOM 660 C C . GLY A 1 83 ? 36.944 18.011 26.755 1.00 25.26 99 GLY A C 1
ATOM 661 O O . GLY A 1 83 ? 37.960 17.809 26.112 1.00 24.60 99 GLY A O 1
ATOM 662 N N . SER A 1 84 ? 36.502 19.237 27.007 1.00 19.97 100 SER A N 1
ATOM 663 C CA . SER A 1 84 ? 37.123 20.433 26.425 1.00 19.75 100 SER A CA 1
ATOM 664 C C . SER A 1 84 ? 38.184 21.058 27.285 1.00 20.83 100 SER A C 1
ATOM 665 O O . SER A 1 84 ? 37.922 21.463 28.422 1.00 19.99 100 SER A O 1
ATOM 668 N N . LYS A 1 85 ? 39.393 21.160 26.733 1.00 20.47 101 LYS A N 1
ATOM 669 C CA . LYS A 1 85 ? 40.436 21.942 27.373 1.00 22.02 101 LYS A CA 1
ATOM 670 C C . LYS A 1 85 ? 40.127 23.428 27.457 1.00 20.60 101 LYS A C 1
ATOM 671 O O . LYS A 1 85 ? 40.430 24.042 28.457 1.00 21.11 101 LYS A O 1
ATOM 677 N N A SER A 1 86 ? 39.540 23.993 26.408 0.34 20.84 102 SER A N 1
ATOM 678 N N B SER A 1 86 ? 39.543 23.992 26.405 0.33 20.72 102 SER A N 1
ATOM 679 N N C SER A 1 86 ? 39.536 24.010 26.419 0.33 21.39 102 SER A N 1
ATOM 680 C CA A SER A 1 86 ? 39.038 25.366 26.441 0.34 20.04 102 SER A CA 1
ATOM 681 C CA B SER A 1 86 ? 39.044 25.363 26.441 0.33 19.83 102 SER A CA 1
ATOM 682 C CA C SER A 1 86 ? 39.097 25.404 26.493 0.33 21.30 102 SER A CA 1
ATOM 683 C C A SER A 1 86 ? 38.079 25.535 27.622 0.34 19.48 102 SER A C 1
ATOM 684 C C B SER A 1 86 ? 38.093 25.527 27.631 0.33 19.32 102 SER A C 1
ATOM 685 C C C SER A 1 86 ? 38.051 25.564 27.613 0.33 20.06 102 SER A C 1
ATOM 686 O O A SER A 1 86 ? 38.092 26.554 28.312 0.34 19.81 102 SER A O 1
ATOM 687 O O B SER A 1 86 ? 38.130 26.529 28.340 0.33 19.76 102 SER A O 1
ATOM 688 O O C SER A 1 86 ? 37.981 26.615 28.256 0.33 19.74 102 SER A O 1
ATOM 695 N N . GLY A 1 87 ? 37.245 24.525 27.845 1.00 18.40 103 GLY A N 1
ATOM 696 C CA . GLY A 1 87 ? 36.358 24.486 29.008 1.00 18.15 103 GLY A CA 1
ATOM 697 C C . GLY A 1 87 ? 37.094 24.585 30.338 1.00 17.46 103 GLY A C 1
ATOM 698 O O . GLY A 1 87 ? 36.641 25.305 31.258 1.00 18.27 103 GLY A O 1
ATOM 699 N N . GLU A 1 88 ? 38.215 23.867 30.444 1.00 19.06 104 GLU A N 1
ATOM 700 C CA . GLU A 1 88 ? 39.036 23.915 31.661 1.00 17.70 104 GLU A CA 1
ATOM 701 C C . GLU A 1 88 ? 39.591 25.295 31.905 1.00 16.77 104 GLU A C 1
ATOM 702 O O . GLU A 1 88 ? 39.640 25.742 33.067 1.00 18.65 104 GLU A O 1
ATOM 708 N N . ILE A 1 89 ? 39.966 25.978 30.836 1.00 17.67 105 ILE A N 1
ATOM 709 C CA . ILE A 1 89 ? 40.530 27.326 30.953 1.00 18.57 105 ILE A CA 1
ATOM 710 C C . ILE A 1 89 ? 39.457 28.306 31.416 1.00 19.15 105 ILE A C 1
ATOM 711 O O . ILE A 1 89 ? 39.706 29.089 32.345 1.00 19.48 105 ILE A O 1
ATOM 716 N N . VAL A 1 90 ? 38.252 28.271 30.824 1.00 18.48 106 VAL A N 1
ATOM 717 C CA A VAL A 1 90 ? 37.151 29.168 31.226 0.50 18.85 106 VAL A CA 1
ATOM 718 C CA B VAL A 1 90 ? 37.212 29.219 31.248 0.50 17.54 106 VAL A CA 1
ATOM 719 C C . VAL A 1 90 ? 36.685 28.857 32.637 1.00 18.21 106 VAL A C 1
ATOM 720 O O . VAL A 1 90 ? 36.428 29.755 33.429 1.00 18.66 106 VAL A O 1
ATOM 727 N N . LEU A 1 91 ? 36.599 27.563 32.979 1.00 17.52 107 LEU A N 1
ATOM 728 C CA . LEU A 1 91 ? 36.240 27.204 34.338 1.00 18.08 107 LEU A CA 1
ATOM 729 C C . LEU A 1 91 ? 37.237 27.780 35.358 1.00 16.47 107 LEU A C 1
ATOM 730 O O . LEU A 1 91 ? 36.862 28.309 36.385 1.00 17.47 107 LEU A O 1
ATOM 735 N N . ALA A 1 92 ? 38.523 27.673 35.045 1.00 17.38 108 ALA A N 1
ATOM 736 C CA . ALA A 1 92 ? 39.550 28.249 35.914 1.00 17.77 108 ALA A CA 1
ATOM 737 C C . ALA A 1 92 ? 39.366 29.759 36.053 1.00 16.31 108 ALA A C 1
ATOM 738 O O . ALA A 1 92 ? 39.470 30.294 37.158 1.00 16.76 108 ALA A O 1
ATOM 740 N N . ARG A 1 93 ? 39.022 30.442 34.950 1.00 16.40 109 ARG A N 1
ATOM 741 C CA . ARG A 1 93 ? 38.841 31.900 34.959 1.00 17.84 109 ARG A CA 1
ATOM 742 C C . ARG A 1 93 ? 37.659 32.300 35.849 1.00 20.23 109 ARG A C 1
ATOM 743 O O . ARG A 1 93 ? 37.685 33.371 36.460 1.00 23.38 109 ARG A O 1
ATOM 751 N N . VAL A 1 94 ? 36.641 31.440 35.951 1.00 17.79 110 VAL A N 1
ATOM 752 C CA A VAL A 1 94 ? 35.451 31.597 36.821 0.50 19.99 110 VAL A CA 1
ATOM 753 C CA B VAL A 1 94 ? 35.541 31.772 36.838 0.50 19.26 110 VAL A CA 1
ATOM 754 C C . VAL A 1 94 ? 35.785 31.312 38.285 1.00 19.00 110 VAL A C 1
ATOM 755 O O . VAL A 1 94 ? 35.345 31.999 39.218 1.00 18.99 110 VAL A O 1
ATOM 762 N N . LEU A 1 95 ? 36.532 30.223 38.497 1.00 18.50 111 LEU A N 1
ATOM 763 C CA . LEU A 1 95 ? 36.836 29.767 39.857 1.00 17.02 111 LEU A CA 1
ATOM 764 C C . LEU A 1 95 ? 37.771 30.714 40.633 1.00 18.62 111 LEU A C 1
ATOM 765 O O . LEU A 1 95 ? 37.880 30.646 41.872 1.00 20.76 111 LEU A O 1
ATOM 770 N N . VAL A 1 96 ? 38.491 31.591 39.933 1.00 17.40 112 VAL A N 1
ATOM 771 C CA . VAL A 1 96 ? 39.271 32.647 40.586 1.00 16.81 112 VAL A CA 1
ATOM 772 C C . VAL A 1 96 ? 38.484 33.906 40.863 1.00 17.08 112 VAL A C 1
ATOM 773 O O . VAL A 1 96 ? 39.033 34.854 41.450 1.00 20.43 112 VAL A O 1
ATOM 777 N N . ASN A 1 97 ? 37.205 33.933 40.488 1.00 17.02 113 ASN A N 1
ATOM 778 C CA . ASN A 1 97 ? 36.430 35.161 40.548 1.00 18.22 113 ASN A CA 1
ATOM 779 C C . ASN A 1 97 ? 35.354 35.061 41.617 1.00 18.62 113 ASN A C 1
ATOM 780 O O . ASN A 1 97 ? 34.500 34.190 41.534 1.00 21.74 113 ASN A O 1
ATOM 785 N N . ARG A 1 98 ? 35.399 35.977 42.555 1.00 23.12 114 ARG A N 1
ATOM 786 C CA A ARG A 1 98 ? 34.405 35.995 43.654 0.50 28.75 114 ARG A CA 1
ATOM 787 C CA B ARG A 1 98 ? 34.422 36.014 43.653 0.50 27.74 114 ARG A CA 1
ATOM 788 C C . ARG A 1 98 ? 32.953 36.094 43.159 1.00 30.69 114 ARG A C 1
ATOM 789 O O . ARG A 1 98 ? 32.005 35.597 43.833 1.00 31.97 114 ARG A O 1
ATOM 804 N N . GLN A 1 99 ? 32.730 36.659 41.976 1.00 28.15 115 GLN A N 1
ATOM 805 C CA . GLN A 1 99 ? 31.365 36.767 41.433 1.00 30.19 115 GLN A CA 1
ATOM 806 C C . GLN A 1 99 ? 30.730 35.444 41.003 1.00 31.74 115 GLN A C 1
ATOM 807 O O . GLN A 1 99 ? 29.499 35.371 40.750 1.00 30.73 115 GLN A O 1
ATOM 813 N N . ALA A 1 100 ? 31.529 34.394 40.858 1.00 31.52 116 ALA A N 1
ATOM 814 C CA . ALA A 1 100 ? 31.041 33.172 40.229 1.00 34.77 116 ALA A CA 1
ATOM 815 C C . ALA A 1 100 ? 30.520 32.151 41.208 1.00 36.81 116 ALA A C 1
ATOM 816 O O . ALA A 1 100 ? 29.889 31.153 40.783 1.00 39.77 116 ALA A O 1
ATOM 818 N N . GLY A 1 101 ? 30.670 32.456 42.494 1.00 31.88 117 GLY A N 1
ATOM 819 C CA . GLY A 1 101 ? 30.554 31.497 43.552 1.00 38.50 117 GLY A CA 1
ATOM 820 C C . GLY A 1 101 ? 31.825 31.535 44.409 1.00 39.93 117 GLY A C 1
ATOM 821 O O . GLY A 1 101 ? 32.760 32.309 44.135 1.00 40.10 117 GLY A O 1
ATOM 822 N N . ALA A 1 102 ? 31.857 30.702 45.451 1.00 37.14 118 ALA A N 1
ATOM 823 C CA . ALA A 1 102 ? 33.029 30.513 46.309 1.00 34.03 118 ALA A CA 1
ATOM 824 C C . ALA A 1 102 ? 34.272 30.210 45.434 1.00 24.53 118 ALA A C 1
ATOM 825 O O . ALA A 1 102 ? 34.186 29.356 44.532 1.00 28.56 118 ALA A O 1
ATOM 827 N N . THR A 1 103 ? 35.362 30.892 45.689 1.00 25.53 119 THR A N 1
ATOM 828 C CA . THR A 1 103 ? 36.544 30.735 44.790 1.00 24.56 119 THR A CA 1
ATOM 829 C C . THR A 1 103 ? 37.310 29.455 45.125 1.00 25.79 119 THR A C 1
ATOM 830 O O . THR A 1 103 ? 37.303 28.988 46.264 1.00 27.89 119 THR A O 1
ATOM 834 N N . ASP A 1 104 ? 37.977 28.906 44.115 1.00 21.49 120 ASP A N 1
ATOM 835 C CA . ASP A 1 104 ? 38.805 27.704 44.314 1.00 20.52 120 ASP A CA 1
ATOM 836 C C . ASP A 1 104 ? 40.022 27.805 43.394 1.00 18.19 120 ASP A C 1
ATOM 837 O O . ASP A 1 104 ? 40.078 27.156 42.343 1.00 18.80 120 ASP A O 1
ATOM 842 N N . VAL A 1 105 ? 40.993 28.603 43.843 1.00 19.33 121 VAL A N 1
ATOM 843 C CA . VAL A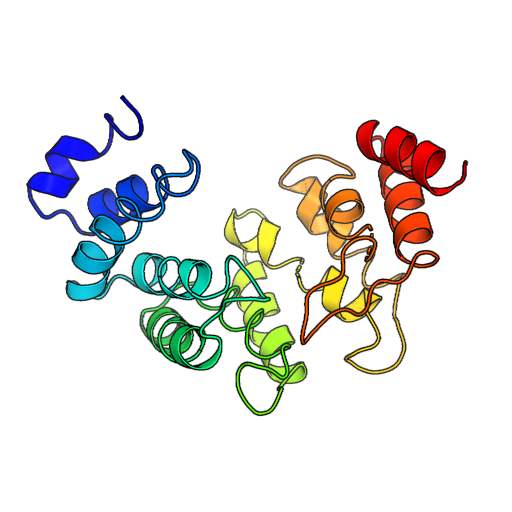 1 105 ? 42.171 28.901 43.034 1.00 17.68 121 VAL A CA 1
ATOM 844 C C . VAL A 1 105 ? 42.992 27.629 42.845 1.00 17.03 121 VAL A C 1
ATOM 845 O O . VAL A 1 105 ? 43.517 27.368 41.758 1.00 17.19 121 VAL A O 1
ATOM 849 N N . ALA A 1 106 ? 43.070 26.792 43.884 1.00 19.58 122 ALA A N 1
ATOM 850 C CA . ALA A 1 106 ? 43.821 25.541 43.700 1.00 19.20 122 ALA A CA 1
ATOM 851 C C . ALA A 1 106 ? 43.265 24.667 42.613 1.00 19.67 122 ALA A C 1
ATOM 852 O O . ALA A 1 106 ? 44.012 24.032 41.831 1.00 19.03 122 ALA A O 1
ATOM 854 N N . HIS A 1 107 ? 41.949 24.574 42.534 1.00 18.07 123 HIS A N 1
ATOM 855 C CA . HIS A 1 107 ? 41.325 23.807 41.509 1.00 16.97 123 HIS A CA 1
ATOM 856 C C . HIS A 1 107 ? 41.582 24.427 40.119 1.00 16.83 123 HIS A C 1
ATOM 857 O O . HIS A 1 107 ? 41.905 23.720 39.168 1.00 18.52 123 HIS A O 1
ATOM 864 N N . ALA A 1 108 ? 41.452 25.754 40.043 1.00 17.74 124 ALA A N 1
ATOM 865 C CA . ALA A 1 108 ? 41.784 26.479 38.811 1.00 16.21 124 ALA A CA 1
ATOM 866 C C . ALA A 1 108 ? 43.180 26.089 38.300 1.00 15.55 124 ALA A C 1
ATOM 867 O O . ALA A 1 108 ? 43.368 25.837 37.112 1.00 17.21 124 ALA A O 1
ATOM 869 N N . ILE A 1 109 ? 44.147 26.027 39.204 1.00 17.62 125 ILE A N 1
ATOM 870 C CA . ILE A 1 109 ? 45.526 25.723 38.830 1.00 17.98 125 ILE A CA 1
ATOM 871 C C . ILE A 1 109 ? 45.641 24.325 38.220 1.00 17.24 125 ILE A C 1
ATOM 872 O O . ILE A 1 109 ? 46.258 24.145 37.163 1.00 17.78 125 ILE A O 1
ATOM 877 N N . THR A 1 110 ? 44.980 23.329 38.805 1.00 17.70 126 THR A N 1
ATOM 878 C CA . THR A 1 110 ? 44.974 21.975 38.215 1.00 19.99 126 THR A CA 1
ATOM 879 C C . THR A 1 110 ? 44.284 21.885 36.874 1.00 17.93 126 THR A C 1
ATOM 880 O O . THR A 1 110 ? 44.769 21.226 35.953 1.00 19.43 126 THR A O 1
ATOM 884 N N . LEU A 1 111 ? 43.167 22.593 36.736 1.00 18.27 127 LEU A N 1
ATOM 885 C CA . LEU A 1 111 ? 42.455 22.634 35.485 1.00 18.22 127 LEU A CA 1
ATOM 886 C C . LEU A 1 111 ? 43.378 23.213 34.394 1.00 18.48 127 LEU A C 1
ATOM 887 O O . LEU A 1 111 ? 43.452 22.683 33.292 1.00 18.46 127 LEU A O 1
ATOM 892 N N . LEU A 1 112 ? 44.070 24.289 34.726 1.00 17.19 128 LEU A N 1
ATOM 893 C CA . LEU A 1 112 ? 44.961 24.948 33.752 1.00 16.20 128 LEU A CA 1
ATOM 894 C C . LEU A 1 112 ? 46.167 24.080 33.405 1.00 18.18 128 LEU A C 1
ATOM 895 O O . LEU A 1 112 ? 46.589 24.016 32.261 1.00 16.93 128 LEU A O 1
ATOM 900 N N . GLN A 1 113 ? 46.740 23.411 34.404 1.00 17.70 129 GLN A N 1
ATOM 901 C CA . GLN A 1 113 ? 47.863 22.484 34.183 1.00 20.25 129 GLN A CA 1
ATOM 902 C C . GLN A 1 113 ? 47.434 21.345 33.263 1.00 22.73 129 GLN A C 1
ATOM 903 O O . GLN A 1 113 ? 48.195 20.971 32.378 1.00 22.56 129 GLN A O 1
ATOM 909 N N . ASP A 1 114 ? 46.193 20.871 33.389 1.00 23.74 130 ASP A N 1
ATOM 910 C CA . ASP A 1 114 ? 45.703 19.895 32.398 1.00 25.31 130 ASP A CA 1
ATOM 911 C C . ASP A 1 114 ? 45.581 20.464 30.997 1.00 26.88 130 ASP A C 1
ATOM 912 O O . ASP A 1 114 ? 46.060 19.876 30.021 1.00 28.17 130 ASP A O 1
ATOM 917 N N . ALA A 1 115 ? 44.958 21.639 30.874 1.00 23.26 131 ALA A N 1
ATOM 918 C CA . ALA A 1 115 ? 44.836 22.275 29.594 1.00 23.05 131 ALA A CA 1
ATOM 919 C C . ALA A 1 115 ? 46.165 22.580 28.939 1.00 27.22 131 ALA A C 1
ATOM 920 O O . ALA A 1 115 ? 46.241 22.624 27.706 1.00 29.46 131 ALA A O 1
ATOM 922 N N . ALA A 1 116 ? 47.227 22.789 29.740 1.00 22.95 132 ALA A N 1
ATOM 923 C CA . ALA A 1 116 ? 48.564 23.080 29.237 1.00 23.53 132 ALA A CA 1
ATOM 924 C C . ALA A 1 116 ? 49.440 21.828 29.031 1.00 29.02 132 ALA A C 1
ATOM 925 O O . ALA A 1 116 ? 50.601 21.985 28.643 1.00 31.60 132 ALA A O 1
ATOM 927 N N . ARG A 1 117 ? 48.916 20.641 29.303 1.00 32.77 133 ARG A N 1
ATOM 928 C CA . ARG A 1 117 ? 49.774 19.443 29.359 1.00 38.78 133 ARG A CA 1
ATOM 929 C C . ARG A 1 117 ? 50.445 19.121 28.015 1.00 42.44 133 ARG A C 1
ATOM 930 O O . ARG A 1 117 ? 51.628 18.766 28.010 1.00 47.01 133 ARG A O 1
ATOM 938 N N . ASP A 1 118 ? 49.749 19.293 26.888 1.00 43.02 134 ASP A N 1
ATOM 939 C CA . ASP A 1 118 ? 50.441 19.388 25.571 1.00 45.76 134 ASP A CA 1
ATOM 940 C C . ASP A 1 118 ? 50.956 20.799 25.373 1.00 44.13 134 ASP A C 1
ATOM 941 O O . ASP A 1 118 ? 50.237 21.669 24.889 1.00 40.10 134 ASP A O 1
ATOM 946 N N . SER A 1 119 ? 52.236 20.997 25.693 1.00 42.61 135 SER A N 1
ATOM 947 C CA . SER A 1 119 ? 52.843 22.324 25.749 1.00 41.85 135 SER A CA 1
ATOM 948 C C . SER A 1 119 ? 53.055 22.991 24.387 1.00 41.62 135 SER A C 1
ATOM 949 O O . SER A 1 119 ? 53.455 24.151 24.332 1.00 41.21 135 SER A O 1
ATOM 952 N N . GLU A 1 120 ? 52.802 22.263 23.291 1.00 41.73 136 GLU A N 1
ATOM 953 C CA . GLU A 1 120 ? 52.962 22.786 21.929 1.00 42.11 136 GLU A CA 1
ATOM 954 C C . GLU A 1 120 ? 51.616 23.211 21.308 1.00 39.64 136 GLU A C 1
ATOM 955 O O . GLU A 1 120 ? 51.585 23.769 20.198 1.00 36.86 136 GLU A O 1
ATOM 961 N N . SER A 1 121 ? 50.530 23.015 22.063 1.00 36.29 137 SER A N 1
ATOM 962 C CA . SER A 1 121 ? 49.162 23.211 21.555 1.00 37.72 137 SER A CA 1
ATOM 963 C C . SER A 1 121 ? 48.520 24.575 21.825 1.00 37.55 137 SER A C 1
ATOM 964 O O . SER A 1 121 ? 48.954 25.376 22.680 1.00 33.33 137 SER A O 1
ATOM 967 N N . ASP A 1 122 ? 47.428 24.817 21.117 1.00 34.36 138 ASP A N 1
ATOM 968 C CA . ASP A 1 122 ? 46.730 26.091 21.215 1.00 33.21 138 ASP A CA 1
ATOM 969 C C . ASP A 1 122 ? 46.217 26.291 22.646 1.00 31.11 138 ASP A C 1
ATOM 970 O O . ASP A 1 122 ? 46.287 27.421 23.159 1.00 28.79 138 ASP A O 1
ATOM 975 N N . ALA A 1 123 ? 45.689 25.229 23.264 1.00 30.72 139 ALA A N 1
ATOM 976 C CA . ALA A 1 123 ? 45.106 25.344 24.635 1.00 31.12 139 ALA A CA 1
ATOM 977 C C . ALA A 1 123 ? 46.151 25.810 25.616 1.00 25.37 139 ALA A C 1
ATOM 978 O O . ALA A 1 123 ? 45.828 26.502 26.613 1.00 23.91 139 ALA A O 1
ATOM 980 N N . ALA A 1 124 ? 47.398 25.419 25.374 1.00 24.52 140 ALA A N 1
ATOM 981 C CA . ALA A 1 124 ? 48.498 25.768 26.255 1.00 25.13 140 ALA A CA 1
ATOM 982 C C . ALA A 1 124 ? 48.792 27.248 26.281 1.00 20.82 140 ALA A C 1
ATOM 983 O O . ALA A 1 124 ? 49.356 27.722 27.284 1.00 24.01 140 ALA A O 1
ATOM 985 N N . VAL A 1 125 ? 48.450 27.979 25.218 1.00 20.23 141 VAL A N 1
ATOM 986 C CA . VAL A 1 125 ? 48.654 29.416 25.146 1.00 20.59 141 VAL A CA 1
ATOM 987 C C . VAL A 1 125 ? 47.849 30.131 26.251 1.00 20.69 141 VAL A C 1
ATOM 988 O O . VAL A 1 125 ? 48.423 30.796 27.123 1.00 20.64 141 VAL A O 1
ATOM 992 N N . ASP A 1 126 ? 46.520 29.979 26.224 1.00 19.44 142 ASP A N 1
ATOM 993 C CA . ASP A 1 126 ? 45.674 30.630 27.211 1.00 19.64 142 ASP A CA 1
ATOM 994 C C . ASP A 1 126 ? 45.841 30.027 28.587 1.00 17.04 142 ASP A C 1
ATOM 995 O O . ASP A 1 126 ? 45.731 30.744 29.584 1.00 17.35 142 ASP A O 1
ATOM 1000 N N . ALA A 1 127 ? 46.091 28.732 28.673 1.00 16.35 143 ALA A N 1
ATOM 1001 C CA . ALA A 1 127 ? 46.239 28.094 29.980 1.00 16.38 143 ALA A CA 1
ATOM 1002 C C . ALA A 1 127 ? 47.451 28.656 30.729 1.00 16.47 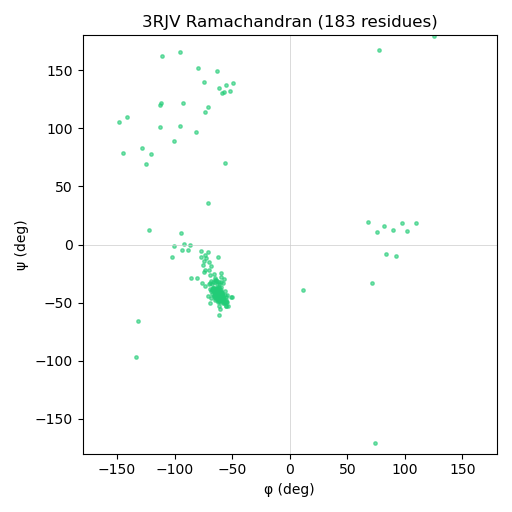143 ALA A C 1
ATOM 1003 O O . ALA A 1 127 ? 47.364 29.001 31.930 1.00 16.69 143 ALA A O 1
ATOM 1005 N N . GLN A 1 128 ? 48.574 28.778 30.029 1.00 17.25 144 GLN A N 1
ATOM 1006 C CA . GLN A 1 128 ? 49.801 29.282 30.653 1.00 17.75 144 GLN A CA 1
ATOM 1007 C C . GLN A 1 128 ? 49.694 30.759 30.956 1.00 17.07 144 GLN A C 1
ATOM 1008 O O . GLN A 1 128 ? 50.239 31.196 31.971 1.00 17.82 144 GLN A O 1
ATOM 1027 N N . LEU A 1 130 ? 46.892 32.312 31.9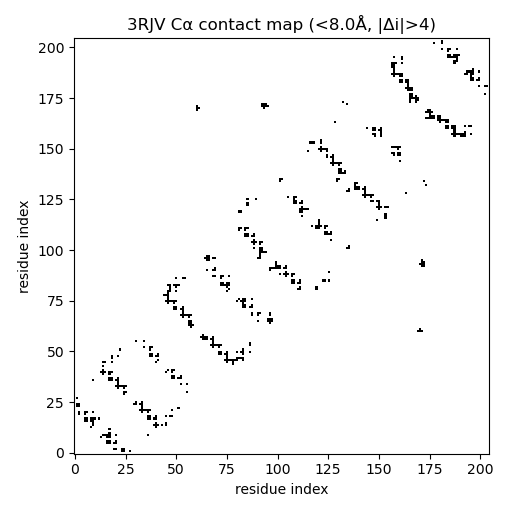39 1.00 16.64 146 LEU A N 1
ATOM 1028 C CA . LEU A 1 130 ? 46.150 32.423 33.208 1.00 16.17 146 LEU A CA 1
ATOM 1029 C C . LEU A 1 130 ? 46.920 31.908 34.413 1.00 14.20 146 LEU A C 1
ATOM 1030 O O . LEU A 1 130 ? 46.808 32.479 35.504 1.00 16.10 146 LEU A O 1
ATOM 1035 N N . LEU A 1 131 ? 47.665 30.797 34.243 1.00 16.59 147 LEU A N 1
ATOM 1036 C CA . LEU A 1 131 ? 48.551 30.320 35.305 1.00 17.69 147 LEU A CA 1
ATOM 1037 C C . LEU A 1 131 ? 49.526 31.424 35.717 1.00 16.22 147 LEU A C 1
ATOM 1038 O O . LEU A 1 131 ? 49.708 31.697 36.908 1.00 17.34 147 LEU A O 1
ATOM 1043 N N . GLY A 1 132 ? 50.167 32.081 34.756 1.00 17.13 148 GLY A N 1
ATOM 1044 C CA . GLY A 1 132 ? 51.069 33.182 35.106 1.00 17.16 148 GLY A CA 1
ATOM 1045 C C . GLY A 1 132 ? 50.377 34.303 35.854 1.00 17.29 148 GLY A C 1
ATOM 1046 O O . GLY A 1 132 ? 50.905 34.784 36.873 1.00 19.48 148 GLY A O 1
ATOM 1047 N N . LEU A 1 133 ? 49.184 34.676 35.409 1.00 17.05 149 LEU A N 1
ATOM 1048 C CA . LEU A 1 133 ? 48.443 35.765 36.071 1.00 16.49 149 LEU A CA 1
ATOM 1049 C C . LEU A 1 133 ? 48.080 35.379 37.502 1.00 18.26 149 LEU A C 1
ATOM 1050 O O . LEU A 1 133 ? 48.195 36.195 38.421 1.00 19.15 149 LEU A O 1
ATOM 1055 N N . ILE A 1 134 ? 47.678 34.140 37.703 1.00 16.59 150 ILE A N 1
ATOM 1056 C CA . ILE A 1 134 ? 47.376 33.655 39.054 1.00 18.59 150 ILE A CA 1
ATOM 1057 C C . ILE A 1 134 ? 48.583 33.810 39.970 1.00 18.50 150 ILE A C 1
ATOM 1058 O O . ILE A 1 134 ? 48.473 34.337 41.102 1.00 20.10 150 ILE A O 1
ATOM 1063 N N . TYR A 1 135 ? 49.747 33.346 39.530 1.00 18.20 151 TYR A N 1
ATOM 1064 C CA . TYR A 1 135 ? 50.970 33.468 40.340 1.00 19.58 151 TYR A CA 1
ATOM 1065 C C . TYR A 1 135 ? 51.416 34.908 40.527 1.00 22.25 151 TYR A C 1
ATOM 1066 O O . TYR A 1 135 ? 51.934 35.259 41.611 1.00 23.47 151 TYR A O 1
ATOM 1075 N N . ALA A 1 136 ? 51.174 35.762 39.534 1.00 18.66 152 ALA A N 1
ATOM 1076 C CA . ALA A 1 136 ? 51.518 37.209 39.630 1.00 23.51 152 ALA A CA 1
ATOM 1077 C C . ALA A 1 136 ? 50.580 38.006 40.538 1.00 24.19 152 ALA A C 1
ATOM 1078 O O . ALA A 1 136 ? 50.951 39.076 40.997 1.00 27.87 152 ALA A O 1
ATOM 1080 N N . SER A 1 137 ? 49.363 37.510 40.726 1.00 23.14 153 SER A N 1
ATOM 1081 C CA . SER A 1 137 ? 48.277 38.300 41.288 1.00 23.49 153 SER A CA 1
ATOM 1082 C C . SER A 1 137 ? 48.357 38.373 42.800 1.00 26.92 153 SER A C 1
ATOM 1083 O O . SER A 1 137 ? 47.835 39.319 43.370 1.00 28.75 153 SER A O 1
ATOM 1086 N N . GLY A 1 138 ? 48.916 37.350 43.428 1.00 25.71 154 GLY A N 1
ATOM 1087 C CA . GLY A 1 138 ? 48.862 37.264 44.895 1.00 31.89 154 GLY A CA 1
ATOM 1088 C C . GLY A 1 138 ? 47.508 36.828 45.462 1.00 34.40 154 GLY A C 1
ATOM 1089 O O . GLY A 1 138 ? 47.315 36.901 46.678 1.00 36.75 154 GLY A O 1
ATOM 1090 N N . VAL A 1 139 ? 46.574 36.362 44.625 1.00 32.96 155 VAL A N 1
ATOM 1091 C CA . VAL A 1 139 ? 45.313 35.757 45.119 1.00 35.88 155 VAL A CA 1
ATOM 1092 C C . VAL A 1 139 ? 45.510 34.311 45.640 1.00 39.03 155 VAL A C 1
ATOM 1093 O O . VAL A 1 139 ? 44.613 33.754 46.240 1.00 40.54 155 VAL A O 1
ATOM 1097 N N . HIS A 1 140 ? 46.672 33.709 45.388 1.00 41.26 156 HIS A N 1
ATOM 1098 C CA . HIS A 1 140 ? 46.993 32.336 45.798 1.00 43.54 156 HIS A CA 1
ATOM 1099 C C . HIS A 1 140 ? 48.292 32.364 46.619 1.00 43.17 156 HIS A C 1
ATOM 1100 O O . HIS A 1 140 ? 49.355 31.925 46.154 1.00 45.89 156 HIS A O 1
ATOM 1107 N N . GLY A 1 141 ? 48.232 32.929 47.810 1.00 42.73 157 GLY A N 1
ATOM 1108 C CA . GLY A 1 141 ? 49.452 33.126 48.579 1.00 42.00 157 GLY A CA 1
ATOM 1109 C C . GLY A 1 141 ? 50.297 34.251 48.016 1.00 40.93 157 GLY A C 1
ATOM 1110 O O . GLY A 1 141 ? 49.842 35.012 47.130 1.00 37.79 157 GLY A O 1
ATOM 1111 N N . PRO A 1 142 ? 51.536 34.394 48.531 1.00 40.23 158 PRO A N 1
ATOM 1112 C CA . PRO A 1 142 ? 52.318 35.554 48.106 1.00 38.25 158 PRO A CA 1
ATOM 1113 C C . PRO A 1 142 ? 52.599 35.481 46.609 1.00 32.01 158 PRO A C 1
ATOM 1114 O O . PRO A 1 142 ? 52.721 34.382 46.084 1.00 31.98 158 PRO A O 1
ATOM 1118 N N . GLU A 1 143 ? 52.700 36.638 45.970 1.00 32.77 159 GLU A N 1
ATOM 1119 C CA . GLU A 1 143 ? 53.099 36.720 44.558 1.00 32.16 159 GLU A CA 1
ATOM 1120 C C . GLU A 1 143 ? 54.357 35.895 44.314 1.00 31.00 159 GLU A C 1
ATOM 1121 O O . GLU A 1 143 ? 55.290 35.919 45.141 1.00 30.00 159 GLU A O 1
ATOM 1127 N N . ASP A 1 144 ? 54.406 35.178 43.182 1.00 25.45 160 ASP A N 1
ATOM 1128 C CA . ASP A 1 144 ? 55.606 34.478 42.770 1.00 24.85 160 ASP A CA 1
ATOM 1129 C C . ASP A 1 144 ? 55.860 34.924 41.329 1.00 25.28 160 ASP A C 1
ATOM 1130 O O . ASP A 1 144 ? 55.440 34.258 40.366 1.00 23.30 160 ASP A O 1
ATOM 1135 N N . ASP A 1 145 ? 56.506 36.082 41.224 1.00 25.31 161 ASP A N 1
ATOM 1136 C CA . ASP A 1 145 ? 56.722 36.704 39.923 1.00 27.44 161 ASP A CA 1
ATOM 1137 C C . ASP A 1 145 ? 57.699 35.904 39.063 1.00 24.79 161 ASP A C 1
ATOM 1138 O O . ASP A 1 145 ? 57.591 35.898 37.818 1.00 23.19 161 ASP A O 1
ATOM 1143 N N . VAL A 1 146 ? 58.661 35.227 39.674 1.00 24.33 162 VAL A N 1
ATOM 1144 C CA . VAL A 1 146 ? 59.553 34.362 38.900 1.00 23.10 162 VAL A CA 1
ATOM 1145 C C . VAL A 1 146 ? 58.815 33.182 38.269 1.00 24.31 162 VAL A C 1
ATOM 1146 O O . VAL A 1 146 ? 58.981 32.880 37.084 1.00 23.80 162 VAL A O 1
ATOM 1150 N N . LYS A 1 147 ? 57.964 32.514 39.063 1.00 23.34 163 LYS A N 1
ATOM 1151 C CA . LYS A 1 147 ? 57.148 31.443 38.495 1.00 22.71 163 LYS A CA 1
ATOM 1152 C C . LYS A 1 147 ? 56.202 31.978 37.431 1.00 21.89 163 LYS A C 1
ATOM 1153 O O . LYS A 1 147 ? 56.051 31.361 36.370 1.00 23.50 163 LYS A O 1
ATOM 1159 N N . ALA A 1 148 ? 55.561 33.113 37.696 1.00 19.32 164 ALA A N 1
ATOM 1160 C CA . ALA A 1 148 ? 54.659 33.729 36.726 1.00 19.47 164 ALA A CA 1
ATOM 1161 C C . ALA A 1 148 ? 55.387 33.978 35.399 1.00 20.87 164 ALA A C 1
ATOM 1162 O O . ALA A 1 148 ? 54.873 33.659 34.325 1.00 19.88 164 ALA A O 1
ATOM 1164 N N . SER A 1 149 ? 56.619 34.474 35.499 1.00 20.61 165 SER A N 1
ATOM 1165 C CA A SER A 1 149 ? 57.409 34.753 34.284 0.50 21.93 165 SER A CA 1
ATOM 1166 C CA B SER A 1 149 ? 57.432 34.754 34.302 0.50 22.58 165 SER A CA 1
ATOM 1167 C C . SER A 1 149 ? 57.638 33.516 33.441 1.00 22.80 165 SER A C 1
ATOM 1168 O O . SER A 1 149 ? 57.640 33.618 32.188 1.00 22.72 165 SER A O 1
ATOM 1173 N N . GLU A 1 150 ? 57.859 32.371 34.099 1.00 22.04 166 GLU A N 1
ATOM 1174 C CA A GLU A 1 150 ? 58.061 31.097 33.396 0.50 24.76 166 GLU A CA 1
ATOM 1175 C CA B GLU A 1 150 ? 58.054 31.079 33.422 0.50 24.82 166 GLU A CA 1
ATOM 1176 C C . GLU A 1 150 ? 56.821 30.734 32.590 1.00 22.87 166 GLU A C 1
ATOM 1177 O O . GLU A 1 150 ? 56.928 30.293 31.428 1.00 22.02 166 GLU A O 1
ATOM 1188 N N . TYR A 1 151 ? 55.647 30.868 33.220 1.00 21.24 167 TYR A N 1
ATOM 1189 C CA . TYR A 1 151 ? 54.398 30.571 32.518 1.00 19.67 167 TYR A CA 1
ATOM 1190 C C . TYR A 1 151 ? 54.145 31.516 31.359 1.00 19.03 167 TYR A C 1
ATOM 1191 O O . TYR A 1 151 ? 53.755 31.085 30.273 1.00 19.16 167 TYR A O 1
ATOM 1200 N N . PHE A 1 152 ? 54.417 32.812 31.557 1.00 19.41 168 PHE A N 1
ATOM 1201 C CA . PHE A 1 152 ? 54.206 33.773 30.493 1.00 19.88 168 PHE A CA 1
ATOM 1202 C C . PHE A 1 152 ? 55.176 33.490 29.346 1.00 19.08 168 PHE A C 1
ATOM 1203 O O . PHE A 1 152 ? 54.784 33.585 28.186 1.00 20.08 168 PHE A O 1
ATOM 1211 N N . LYS A 1 153 ? 56.414 33.139 29.662 1.00 19.12 169 LYS A N 1
ATOM 1212 C CA . LYS A 1 153 ? 57.364 32.769 28.598 1.00 21.54 169 LYS A CA 1
ATOM 1213 C C . LYS A 1 153 ? 56.905 31.588 27.771 1.00 24.27 169 LYS A C 1
ATOM 1214 O O . LYS A 1 153 ? 57.052 31.607 26.560 1.00 24.63 169 LYS A O 1
ATOM 1220 N N . GLY A 1 154 ? 56.351 30.568 28.428 1.00 23.50 170 GLY A N 1
ATOM 1221 C CA . GLY A 1 154 ? 55.798 29.400 27.752 1.00 25.58 170 GLY A CA 1
ATOM 1222 C C . GLY A 1 154 ? 54.665 29.810 26.831 1.00 25.13 170 GLY A C 1
ATOM 1223 O O . GLY A 1 154 ? 54.659 29.440 25.654 1.00 25.20 170 GLY A O 1
ATOM 1224 N N . SER A 1 155 ? 53.718 30.628 27.323 1.00 22.75 171 SER A N 1
ATOM 1225 C CA . SER A 1 155 ? 52.614 31.119 26.510 1.00 22.64 171 SER A CA 1
ATOM 1226 C C . SER A 1 155 ? 53.072 31.939 25.299 1.00 24.96 171 SER A C 1
ATOM 1227 O O . SER A 1 155 ? 52.640 31.690 24.171 1.00 25.20 171 SER A O 1
ATOM 1230 N N . SER A 1 156 ? 53.979 32.879 25.547 1.00 20.49 172 SER A N 1
ATOM 1231 C CA . SER A 1 156 ? 54.563 33.718 24.492 1.00 23.90 172 SER A CA 1
ATOM 1232 C C . SER A 1 156 ? 55.368 32.940 23.470 1.00 24.07 172 SER A C 1
ATOM 1233 O O . SER A 1 156 ? 55.404 33.341 22.287 1.00 27.43 172 SER A O 1
ATOM 1236 N N . SER A 1 157 ? 55.997 31.851 23.885 1.00 24.15 173 SER A N 1
ATOM 1237 C CA . SER A 1 157 ? 56.840 31.071 22.977 1.00 27.94 173 SER A CA 1
ATOM 1238 C C . SER A 1 157 ? 55.996 30.354 21.924 1.00 30.21 173 SER A C 1
ATOM 1239 O O . SER A 1 157 ? 56.496 30.057 20.826 1.00 29.59 173 SER A O 1
ATOM 1242 N N . LEU A 1 158 ? 54.740 30.076 22.273 1.00 30.29 174 LEU A N 1
ATOM 1243 C CA . LEU A 1 158 ? 53.725 29.478 21.374 1.00 32.46 174 LEU A CA 1
ATOM 1244 C C . LEU A 1 158 ? 52.954 30.504 20.588 1.00 35.11 174 LEU A C 1
ATOM 1245 O O . LEU A 1 158 ? 52.125 30.140 19.756 1.00 41.71 174 LEU A O 1
ATOM 1250 N N . SER A 1 159 ? 53.176 31.786 20.839 1.00 32.30 175 SER A N 1
ATOM 1251 C CA . SER A 1 159 ? 52.374 32.869 20.257 1.00 32.19 175 SER A CA 1
ATOM 1252 C C . SER A 1 159 ? 53.282 33.982 19.723 1.00 35.08 175 SER A C 1
ATOM 1253 O O . SER A 1 159 ? 53.760 33.861 18.594 1.00 34.72 175 SER A O 1
ATOM 1256 N N . ARG A 1 160 ? 53.512 35.049 20.493 1.00 30.95 176 ARG A N 1
ATOM 1257 C CA A ARG A 1 160 ? 54.505 36.075 20.161 0.50 30.09 176 ARG A CA 1
ATOM 1258 C CA B ARG A 1 160 ? 54.525 36.048 20.161 0.50 30.16 176 ARG A CA 1
ATOM 1259 C C . ARG A 1 160 ? 55.336 36.365 21.403 1.00 28.89 176 ARG A C 1
ATOM 1260 O O . ARG A 1 160 ? 54.791 36.505 22.486 1.00 25.28 176 ARG A O 1
ATOM 1275 N N . THR A 1 161 ? 56.644 36.473 21.245 1.00 27.25 177 THR A N 1
ATOM 1276 C CA . THR A 1 161 ? 57.513 36.715 22.401 1.00 25.14 177 THR A CA 1
ATOM 1277 C C . THR A 1 161 ? 57.137 38.016 23.109 1.00 23.86 177 THR A C 1
ATOM 1278 O O . THR A 1 161 ? 56.928 39.056 22.455 1.00 26.45 177 THR A O 1
ATOM 1282 N N . GLY A 1 162 ? 56.977 37.969 24.441 1.00 21.74 178 GLY A N 1
ATOM 1283 C CA . GLY A 1 162 ? 56.601 39.163 25.185 1.00 21.47 178 GLY A CA 1
ATOM 1284 C C . GLY A 1 162 ? 55.104 39.468 25.226 1.00 21.81 178 GLY A C 1
ATOM 1285 O O . GLY A 1 162 ? 54.676 40.332 25.968 1.00 22.46 178 GLY A O 1
ATOM 1286 N N . TYR A 1 163 ? 54.298 38.731 24.463 1.00 23.62 179 TYR A N 1
ATOM 1287 C CA . TYR A 1 163 ? 52.869 39.013 24.393 1.00 21.41 179 TYR A CA 1
ATOM 1288 C C . TYR A 1 163 ? 52.123 38.686 25.686 1.00 20.89 179 TYR A C 1
ATOM 1289 O O . TYR A 1 163 ? 51.341 39.512 26.172 1.00 22.94 179 TYR A O 1
ATOM 1298 N N . ALA A 1 164 ? 52.338 37.479 26.205 1.00 21.34 180 ALA A N 1
ATOM 1299 C CA . ALA A 1 164 ? 51.657 37.055 27.443 1.00 18.18 180 ALA A CA 1
ATOM 1300 C C . ALA A 1 164 ? 51.921 38.034 28.578 1.00 22.12 180 ALA A C 1
ATOM 1301 O O . ALA A 1 164 ? 51.019 38.379 29.370 1.00 21.78 180 ALA A O 1
ATOM 1303 N N . GLU A 1 165 ? 53.168 38.512 28.635 1.00 20.28 181 GLU A N 1
ATOM 1304 C CA . GLU A 1 165 ? 53.581 39.484 29.633 1.00 20.26 181 GLU A CA 1
ATOM 1305 C C . GLU A 1 165 ? 52.894 40.824 29.461 1.00 20.70 181 GLU A C 1
ATOM 1306 O O . GLU A 1 165 ? 52.494 41.461 30.443 1.00 23.48 181 GLU A O 1
ATOM 1312 N N . TYR A 1 166 ? 52.756 41.261 28.215 1.00 22.47 182 TYR A N 1
ATOM 1313 C CA . TYR A 1 166 ? 51.995 42.457 27.880 1.00 22.25 182 TYR A CA 1
ATOM 1314 C C . TYR A 1 166 ? 50.514 42.320 28.316 1.00 22.77 182 TYR A C 1
ATOM 1315 O O . TYR A 1 166 ? 49.981 43.196 28.970 1.00 22.38 182 TYR A O 1
ATOM 1324 N N . TRP A 1 167 ? 49.892 41.213 27.953 1.00 23.28 183 TRP A N 1
ATOM 1325 C CA . TRP A 1 167 ? 48.499 40.931 28.384 1.00 24.30 183 TRP A CA 1
ATOM 1326 C C . TRP A 1 167 ? 48.349 41.006 29.893 1.00 21.79 183 TRP A C 1
ATOM 1327 O O . TRP A 1 167 ? 47.394 41.639 30.404 1.00 24.08 183 TRP A O 1
ATOM 1338 N N . ALA A 1 168 ? 49.305 40.434 30.627 1.00 20.44 184 ALA A N 1
ATOM 1339 C CA . ALA A 1 168 ? 49.286 40.483 32.081 1.00 21.00 184 ALA A CA 1
ATOM 1340 C C . ALA A 1 168 ? 49.414 41.908 32.588 1.00 23.32 184 ALA A C 1
ATOM 1341 O O . ALA A 1 168 ? 48.677 42.338 33.504 1.00 22.68 184 ALA A O 1
ATOM 1343 N N . GLY A 1 169 ? 50.317 42.665 31.983 1.00 21.89 185 GLY A N 1
ATOM 1344 C CA . GLY A 1 169 ? 50.464 44.077 32.328 1.00 24.31 185 GLY A CA 1
ATOM 1345 C C . GLY A 1 169 ? 49.170 44.864 32.181 1.00 26.48 185 GLY A C 1
ATOM 1346 O O . GLY A 1 169 ? 48.778 45.619 33.083 1.00 26.35 185 GLY A O 1
ATOM 1373 N N . PHE A 1 172 ? 46.595 43.932 34.863 1.00 25.26 188 PHE A N 1
ATOM 1374 C CA . PHE A 1 172 ? 46.847 44.695 36.073 1.00 25.76 188 PHE A CA 1
ATOM 1375 C C . PHE A 1 172 ? 46.493 46.163 35.964 1.00 28.98 188 PHE A C 1
ATOM 1376 O O . PHE A 1 172 ? 46.073 46.752 36.967 1.00 29.56 188 PHE A O 1
ATOM 1384 N N . GLN A 1 173 ? 46.659 46.751 34.778 1.00 28.80 189 GLN A N 1
ATOM 1385 C CA A GLN A 1 173 ? 46.326 48.169 34.567 0.50 33.26 189 GLN A CA 1
ATOM 1386 C CA B GLN A 1 173 ? 46.337 48.172 34.596 0.50 32.57 189 GLN A CA 1
ATOM 1387 C C . GLN A 1 173 ? 44.818 48.359 34.704 1.00 32.97 189 GLN A C 1
ATOM 1388 O O . GLN A 1 173 ? 44.368 49.234 35.429 1.00 36.18 189 GLN A O 1
ATOM 1399 N N . GLN A 1 174 ? 44.066 47.516 34.006 1.00 31.46 190 GLN A N 1
ATOM 1400 C CA A GLN A 1 174 ? 42.594 47.613 33.876 0.50 32.27 190 GLN A CA 1
ATOM 1401 C CA B GLN A 1 174 ? 42.606 47.684 33.918 0.50 32.88 190 GLN A CA 1
ATOM 1402 C C . GLN A 1 174 ? 41.840 46.955 35.030 1.00 33.20 190 GLN A C 1
ATOM 1403 O O . GLN A 1 174 ? 40.728 47.359 35.392 1.00 32.37 190 GLN A O 1
ATOM 1414 N N . GLY A 1 175 ? 42.416 45.889 35.571 1.00 30.29 191 GLY A N 1
ATOM 1415 C CA . GLY A 1 175 ? 41.743 45.071 36.572 1.00 29.23 191 GLY A CA 1
ATOM 1416 C C . GLY A 1 175 ? 40.722 44.165 35.937 1.00 27.49 191 GLY A C 1
ATOM 1417 O O . GLY A 1 175 ? 40.367 44.297 34.752 1.00 27.57 191 GLY A O 1
ATOM 1418 N N . GLU A 1 176 ? 40.244 43.196 36.718 1.00 24.70 192 GLU A N 1
ATOM 1419 C CA . GLU A 1 176 ? 39.125 42.337 36.296 1.00 23.42 192 GLU A CA 1
ATOM 1420 C C . GLU A 1 176 ? 38.262 42.101 37.526 1.00 24.93 192 GLU A C 1
ATOM 1421 O O . GLU A 1 176 ? 38.686 41.443 38.469 1.00 23.06 192 GLU A O 1
ATOM 1427 N N . LYS A 1 177 ? 37.072 42.698 37.519 1.00 23.78 193 LYS A N 1
ATOM 1428 C CA . LYS A 1 177 ? 36.266 42.788 38.735 1.00 23.86 193 LYS A CA 1
ATOM 1429 C C . LYS A 1 177 ? 36.028 41.371 39.263 1.00 21.14 193 LYS A C 1
ATOM 1430 O O . LYS A 1 177 ? 35.615 40.498 38.530 1.00 21.85 193 LYS A O 1
ATOM 1436 N N . GLY A 1 178 ? 36.271 41.200 40.561 1.00 23.22 194 GLY A N 1
ATOM 1437 C CA . GLY A 1 178 ? 36.103 39.906 41.225 1.00 24.22 194 GLY A CA 1
ATOM 1438 C C . GLY A 1 178 ? 37.350 39.048 41.278 1.00 23.93 194 GLY A C 1
ATOM 1439 O O . GLY A 1 178 ? 37.372 38.038 42.005 1.00 22.51 194 GLY A O 1
ATOM 1440 N N . PHE A 1 179 ? 38.396 39.465 40.551 1.00 22.90 195 PHE A N 1
ATOM 1441 C CA . PHE A 1 179 ? 39.658 38.707 40.440 1.00 21.67 195 PHE A CA 1
ATOM 1442 C C . PHE A 1 179 ? 40.899 39.574 40.668 1.00 24.48 195 PHE A C 1
ATOM 1443 O O . PHE A 1 179 ? 41.600 39.380 41.651 1.00 26.65 195 PHE A O 1
ATOM 1451 N N . ILE A 1 180 ? 41.157 40.526 39.774 1.00 25.67 196 ILE A N 1
ATOM 1452 C CA . ILE A 1 180 ? 42.356 41.394 39.842 1.00 26.21 196 ILE A CA 1
ATOM 1453 C C . ILE A 1 180 ? 41.936 42.847 40.153 1.00 26.75 196 ILE A C 1
ATOM 1454 O O . ILE A 1 180 ? 41.194 43.445 39.369 1.00 26.90 196 ILE A O 1
ATOM 1459 N N . GLU A 1 181 ? 42.421 43.402 41.262 1.00 29.22 197 GLU A N 1
ATOM 1460 C CA . GLU A 1 181 ? 42.306 44.847 41.517 1.00 32.31 197 GLU A CA 1
ATOM 1461 C C . GLU A 1 181 ? 43.323 45.570 40.607 1.00 31.45 197 GLU A C 1
ATOM 1462 O O . GLU A 1 181 ? 44.470 45.103 40.489 1.00 28.52 197 GLU A O 1
ATOM 1468 N N . PRO A 1 182 ? 42.947 46.718 40.014 1.00 31.50 198 PRO A N 1
ATOM 1469 C CA . PRO A 1 182 ? 43.938 47.483 39.263 1.00 33.21 198 PRO A CA 1
ATOM 1470 C C . PRO A 1 182 ? 45.150 47.795 40.136 1.00 32.48 198 PRO A C 1
ATOM 1471 O O . PRO A 1 182 ? 44.998 48.094 41.326 1.00 34.13 198 PRO A O 1
ATOM 1475 N N . ASN A 1 183 ? 46.347 47.648 39.567 1.00 32.07 199 ASN A N 1
ATOM 1476 C CA . ASN A 1 183 ? 47.602 47.802 40.309 1.00 32.04 199 ASN A CA 1
ATOM 1477 C C . ASN A 1 183 ? 48.648 48.357 39.331 1.00 32.30 199 ASN A C 1
ATOM 1478 O O . ASN A 1 183 ? 49.140 47.640 38.445 1.00 30.36 199 ASN A O 1
ATOM 1483 N N . LYS A 1 184 ? 48.966 49.643 39.471 1.00 32.73 200 LYS A N 1
ATOM 1484 C CA . LYS A 1 184 ? 49.887 50.305 38.536 1.00 31.78 200 LYS A CA 1
ATOM 1485 C C . LYS A 1 184 ? 51.306 49.722 38.589 1.00 29.72 200 LYS A C 1
ATOM 1486 O O . LYS A 1 184 ? 51.943 49.580 37.545 1.00 30.77 200 LYS A O 1
ATOM 1492 N N . GLN A 1 185 ? 51.751 49.363 39.789 1.00 29.16 201 GLN A N 1
ATOM 1493 C CA A GLN A 1 185 ? 53.089 48.822 40.055 0.50 30.45 201 GLN A CA 1
ATOM 1494 C CA B GLN A 1 185 ? 53.112 48.877 39.965 0.50 30.95 201 GLN A CA 1
ATOM 1495 C C . GLN A 1 185 ? 53.276 47.495 39.323 1.00 30.17 201 GLN A C 1
ATOM 1496 O O . GLN A 1 185 ? 54.292 47.253 38.654 1.00 27.72 201 GLN A O 1
ATOM 1507 N N . LYS A 1 186 ? 52.273 46.627 39.473 1.00 27.43 202 LYS A N 1
ATOM 1508 C CA . LYS A 1 186 ? 52.293 45.333 38.758 1.00 25.86 202 LYS A CA 1
ATOM 1509 C C . LYS A 1 186 ? 52.160 45.516 37.246 1.00 25.71 202 LYS A C 1
ATOM 1510 O O . LYS A 1 186 ? 52.844 44.812 36.467 1.00 24.83 202 LYS A O 1
ATOM 1516 N N . ALA A 1 187 ? 51.326 46.461 36.809 1.00 25.39 203 ALA A N 1
ATOM 1517 C CA . ALA A 1 187 ? 51.180 46.756 35.398 1.00 25.54 203 ALA A CA 1
ATOM 1518 C C . ALA A 1 187 ? 52.558 47.124 34.803 1.00 27.11 203 ALA A C 1
ATOM 1519 O O . ALA A 1 187 ? 52.971 46.559 33.775 1.00 23.99 203 ALA A O 1
ATOM 1521 N N . LEU A 1 188 ? 53.256 48.034 35.472 1.00 27.57 204 LEU A N 1
ATOM 1522 C CA . LEU A 1 188 ? 54.586 48.482 35.006 1.00 26.49 204 LEU A CA 1
ATOM 1523 C C . LEU A 1 188 ? 55.626 47.357 35.052 1.00 24.29 204 LEU A C 1
ATOM 1524 O O . LEU A 1 188 ? 56.424 47.246 34.145 1.00 23.87 204 LEU A O 1
ATOM 1529 N N . HIS A 1 189 ? 55.584 46.517 36.079 1.00 24.68 205 HIS A N 1
ATOM 1530 C CA . HIS A 1 189 ? 56.496 45.379 36.167 1.00 22.68 205 HIS A CA 1
ATOM 1531 C C . HIS A 1 189 ? 56.373 44.526 34.908 1.00 21.69 205 HIS A C 1
ATOM 1532 O O . HIS A 1 189 ? 57.364 44.189 34.272 1.00 22.06 205 HIS A O 1
ATOM 1539 N N . TRP A 1 190 ? 55.140 44.134 34.573 1.00 20.97 206 TRP A N 1
ATOM 1540 C CA . TRP A 1 190 ? 54.928 43.169 33.479 1.00 20.06 206 TRP A CA 1
ATOM 1541 C C . TRP A 1 190 ? 55.086 43.800 32.104 1.00 20.01 206 TRP A C 1
ATOM 1542 O O . TRP A 1 190 ? 55.573 43.146 31.191 1.00 21.18 206 TRP A O 1
ATOM 1553 N N . LEU A 1 191 ? 54.726 45.076 31.953 1.00 21.47 207 LEU A N 1
ATOM 1554 C CA . LEU A 1 191 ? 55.000 45.777 30.695 1.00 20.97 207 LEU A CA 1
ATOM 1555 C C . LEU A 1 191 ? 56.524 45.935 30.469 1.00 22.38 207 LEU A C 1
ATOM 1556 O O . LEU A 1 191 ? 56.991 45.835 29.331 1.00 22.68 207 LEU A O 1
ATOM 1561 N N . ASN A 1 192 ? 57.260 46.195 31.552 1.00 24.36 208 ASN A N 1
ATOM 1562 C CA . ASN A 1 192 ? 58.730 46.205 31.474 1.00 22.72 208 ASN A CA 1
ATOM 1563 C C . ASN A 1 192 ? 59.263 44.862 30.983 1.00 22.66 208 ASN A C 1
ATOM 1564 O O . ASN A 1 192 ? 60.082 44.805 30.065 1.00 22.43 208 ASN A O 1
ATOM 1569 N N . VAL A 1 193 ? 58.780 43.762 31.573 1.00 22.29 209 VAL A N 1
ATOM 1570 C CA . VAL A 1 193 ? 59.191 42.440 31.115 1.00 18.10 209 VAL A CA 1
ATOM 1571 C C . VAL A 1 193 ? 58.874 42.263 29.642 1.00 21.54 209 VAL A C 1
ATOM 1572 O O . VAL A 1 193 ? 59.694 41.784 28.867 1.00 22.44 209 VAL A O 1
ATOM 1576 N N . SER A 1 194 ? 57.648 42.633 29.252 1.00 20.62 210 SER A N 1
ATOM 1577 C CA . SER A 1 194 ? 57.223 42.522 27.869 1.00 22.08 210 SER A CA 1
ATOM 1578 C C . SER A 1 194 ? 58.177 43.269 26.935 1.00 22.73 210 SER A C 1
ATOM 1579 O O . SER A 1 194 ? 58.647 42.726 25.940 1.00 21.88 210 SER A O 1
ATOM 1582 N N . CYS A 1 195 ? 58.481 44.508 27.272 1.00 22.39 211 CYS A N 1
ATOM 1583 C CA . CYS A 1 195 ? 59.408 45.307 26.508 1.00 26.10 211 CYS A CA 1
ATOM 1584 C C . CYS A 1 195 ? 60.782 44.617 26.342 1.00 24.30 211 CYS A C 1
ATOM 1585 O O . CYS A 1 195 ? 61.326 44.473 25.232 1.00 23.77 211 CYS A O 1
ATOM 1588 N N . LEU A 1 196 ? 61.312 44.150 27.464 1.00 22.62 212 LEU A N 1
ATOM 1589 C CA . LEU A 1 196 ? 62.646 43.521 27.468 1.00 22.26 212 LEU A CA 1
ATOM 1590 C C . LEU A 1 196 ? 62.689 42.154 26.774 1.00 23.53 212 LEU A C 1
ATOM 1591 O O . LEU A 1 196 ? 63.735 41.715 26.341 1.00 25.00 212 LEU A O 1
ATOM 1596 N N . GLU A 1 197 ? 61.547 41.493 26.653 1.00 23.10 213 GLU A N 1
ATOM 1597 C CA . GLU A 1 197 ? 61.407 40.300 25.832 1.00 22.90 213 GLU A CA 1
ATOM 1598 C C . GLU A 1 197 ? 61.358 40.598 24.347 1.00 24.65 213 GLU A C 1
ATOM 1599 O O . GLU A 1 197 ? 61.589 39.685 23.542 1.00 26.15 213 GLU A O 1
ATOM 1605 N N . GLY A 1 198 ? 61.078 41.855 24.005 1.00 25.07 214 GLY A N 1
ATOM 1606 C CA . GLY A 1 198 ? 61.103 42.347 22.614 1.00 28.04 214 GLY A CA 1
ATOM 1607 C C . GLY A 1 198 ? 59.737 42.681 22.014 1.00 30.87 214 GLY A C 1
ATOM 1608 O O . GLY A 1 198 ? 59.629 42.806 20.786 1.00 31.42 214 GLY A O 1
ATOM 1609 N N . PHE A 1 199 ? 58.724 42.874 22.859 1.00 28.87 215 PHE A N 1
ATOM 1610 C CA . PHE A 1 199 ? 57.371 43.273 22.411 1.00 29.54 215 PHE A CA 1
ATOM 1611 C C . PHE A 1 199 ? 57.235 44.788 22.506 1.00 29.75 215 PHE A C 1
ATOM 1612 O O . PHE A 1 199 ? 57.038 45.350 23.577 1.00 31.02 215 PHE A O 1
ATOM 1620 N N . ASP A 1 200 ? 57.341 45.470 21.366 1.00 35.99 216 ASP A N 1
ATOM 1621 C CA . ASP A 1 200 ? 57.422 46.933 21.366 1.00 38.02 216 ASP A CA 1
ATOM 1622 C C . ASP A 1 200 ? 56.200 47.644 21.965 1.00 36.64 216 ASP A C 1
ATOM 1623 O O . ASP A 1 200 ? 56.344 48.689 22.603 1.00 39.31 216 ASP A O 1
ATOM 1628 N N . THR A 1 201 ? 55.010 47.074 21.792 1.00 38.06 217 THR A N 1
ATOM 1629 C CA . THR A 1 201 ? 53.796 47.617 22.423 1.00 38.55 217 THR A CA 1
ATOM 1630 C C . THR A 1 201 ? 53.940 47.670 23.936 1.00 38.16 217 THR A C 1
ATOM 1631 O O . THR A 1 201 ? 53.424 48.588 24.577 1.00 39.04 217 THR A O 1
ATOM 1635 N N . GLY A 1 202 ? 54.667 46.698 24.499 1.00 34.45 218 GLY A N 1
ATOM 1636 C CA . GLY A 1 202 ? 54.990 46.721 25.914 1.00 32.66 218 GLY A CA 1
ATOM 1637 C C . GLY A 1 202 ? 55.777 47.937 26.325 1.00 32.74 218 GLY A C 1
ATOM 1638 O O . GLY A 1 202 ? 55.457 48.592 27.326 1.00 31.52 218 GLY A O 1
ATOM 1639 N N . CYS A 1 203 ? 56.824 48.235 25.556 1.00 34.05 219 CYS A N 1
ATOM 1640 C CA . CYS A 1 203 ? 57.656 49.408 25.790 1.00 38.40 219 CYS A CA 1
ATOM 1641 C C . CYS A 1 203 ? 56.806 50.686 25.719 1.00 37.82 219 CYS A C 1
ATOM 1642 O O . CYS A 1 203 ? 56.917 51.544 26.578 1.00 40.87 219 CYS A O 1
ATOM 1645 N N . GLU A 1 204 ? 55.930 50.773 24.721 1.00 41.63 220 GLU A N 1
ATOM 1646 C CA . GLU A 1 204 ? 55.100 51.980 24.525 1.00 42.91 220 GLU A CA 1
ATOM 1647 C C . GLU A 1 204 ? 54.145 52.233 25.703 1.00 41.34 220 GLU A C 1
ATOM 1648 O O . GLU A 1 204 ? 54.090 53.344 26.242 1.00 40.32 220 GLU A O 1
ATOM 1654 N N . GLU A 1 205 ? 53.436 51.188 26.134 1.00 40.03 221 GLU A N 1
ATOM 1655 C CA . GLU A 1 205 ? 52.540 51.286 27.300 1.00 38.99 221 GLU A CA 1
ATOM 1656 C C . GLU A 1 205 ? 53.275 51.522 28.604 1.00 36.41 221 GLU A C 1
ATOM 1657 O O . GLU A 1 205 ? 52.762 52.224 29.473 1.00 38.63 221 GLU A O 1
ATOM 1663 N N . PHE A 1 206 ? 54.447 50.902 28.770 1.00 34.14 222 PHE A N 1
ATOM 1664 C CA . PHE A 1 206 ? 55.294 51.182 29.921 1.00 36.73 222 PHE A CA 1
ATOM 1665 C C . PHE A 1 206 ? 55.582 52.688 29.987 1.00 40.09 222 PHE A C 1
ATOM 1666 O O . PHE A 1 206 ? 55.375 53.322 31.032 1.00 41.28 222 PHE A O 1
ATOM 1674 N N . ASP A 1 207 ? 56.067 53.229 28.873 1.00 44.82 223 ASP A N 1
ATOM 1675 C CA . ASP A 1 207 ? 56.385 54.668 28.767 1.00 48.94 223 ASP A CA 1
ATOM 1676 C C . ASP A 1 207 ? 55.164 55.524 29.058 1.00 49.76 223 ASP A C 1
ATOM 1677 O O . ASP A 1 207 ? 55.252 56.480 29.830 1.00 52.07 223 ASP A O 1
ATOM 1682 N N . ARG A 1 208 ? 54.031 55.152 28.465 1.00 50.06 224 ARG A N 1
ATOM 1683 C CA . ARG A 1 208 ? 52.789 55.910 28.625 1.00 51.30 224 ARG A CA 1
ATOM 1684 C C . ARG A 1 208 ? 52.376 55.963 30.098 1.00 51.50 224 ARG A C 1
ATOM 1685 O O . ARG A 1 208 ? 52.224 57.040 30.654 1.00 52.67 224 ARG A O 1
ATOM 1693 N N . ILE A 1 209 ? 52.247 54.798 30.725 1.00 49.88 225 ILE A N 1
ATOM 1694 C CA . ILE A 1 209 ? 51.808 54.688 32.126 1.00 51.84 225 ILE A CA 1
ATOM 1695 C C . ILE A 1 209 ? 52.813 55.329 33.098 1.00 54.53 225 ILE A C 1
ATOM 1696 O O . ILE A 1 209 ? 52.425 55.871 34.137 1.00 56.13 225 ILE A O 1
ATOM 1701 N N . SER A 1 210 ? 54.097 55.272 32.757 1.00 55.61 226 SER A N 1
ATOM 1702 C CA . SER A 1 210 ? 55.129 55.973 33.517 1.00 59.07 226 SER A CA 1
ATOM 1703 C C . SER A 1 210 ? 54.993 57.507 33.454 1.00 62.76 226 SER A C 1
ATOM 1704 O O . SER A 1 210 ? 55.140 58.168 34.484 1.00 65.17 226 SER A O 1
ATOM 1707 N N . LYS A 1 211 ? 54.717 58.056 32.261 1.00 65.38 227 LYS A N 1
ATOM 1708 C CA . LYS A 1 211 ? 54.615 59.521 32.034 1.00 67.52 227 LYS A CA 1
ATOM 1709 C C . LYS A 1 211 ? 53.163 59.984 32.008 1.00 69.12 227 LYS A C 1
ATOM 1710 O O . LYS A 1 211 ? 52.433 59.815 32.986 1.00 70.21 227 LYS A O 1
#

B-factor: mean 31.67, std 12.42, range [10.79, 92.13]

Solvent-accessible surface area: 10212 Å² total

Secondary structure (DSSP, 8-state):
-TTHHHHHHHHTT-HHHHHHHHHHHHHHT-HHHHHHHHHHHHHTT-HHHHHHHHHHTTSSTTS--HHHHHHHHHHHHHTT-HHHHHHHHHHHT-GGGSS--HHHHHHHHHHHTSSTTSHHHHHH--HHHHHHHTSSSS--HHHHHHHHHHHHHTS-TTHHHHHH---S-BTTTB---HHHHHHHHHHHHHHT-HHHHHHHHHHH-

Sequence (205 aa):
EPGSSQYQQQAEAGDRRAQYYLADTTWVSSSGDYQKAEEYWAQKAAAQGDGDALALLLAQLKIRRNPQQQADYPQARQQLAEKAVEAGSKSSSGEIVVLARVVLVNRRQAGATDVAHAITLLQDAARDSESDAAVDAQLLGLIYASGVHGPEDDVKASSEEYFKGSSSLSRRTGYAEYWAGFQQQQGEKGFIEPNKQQKALHWLNVSCLEGFDTGCEEFDRISK

Foldseek 3Di:
DFLPVLPPVLVVQNLVSLQVSLVSCVVVPNNVSSLVSLVSSVVVQALSSLLSNLCSQCVPLVRHDLQVSLVSLVSSVVSPDLSSLLSNLVSLLFVNRDPHDNVSNLVSLCVLCVVLLDPSLLSSLVNLLSLQQCSVPGRDNVSSVVSLCSNCVNPPFLPSLQVSLLCVARHRHHDRDLVSNLVSLVVSVVSPNVVSVVVNVVSVD